Protein AF-A0A6L6PK43-F1 (afdb_monomer_lite)

pLDDT: mean 83.34, std 13.82, range [38.72, 98.38]

Structure (mmCIF, N/CA/C/O backbone):
data_AF-A0A6L6PK43-F1
#
_entry.id   AF-A0A6L6PK43-F1
#
loop_
_atom_site.group_PDB
_atom_site.id
_atom_site.type_symbol
_atom_site.label_atom_id
_atom_site.label_alt_id
_atom_site.label_comp_id
_atom_site.label_asym_id
_atom_site.label_entity_id
_atom_site.label_seq_id
_atom_site.pdbx_PDB_ins_code
_atom_site.Cartn_x
_atom_site.Cartn_y
_atom_site.Cartn_z
_atom_site.occupancy
_atom_site.B_iso_or_equiv
_atom_site.auth_seq_id
_atom_site.auth_comp_id
_atom_site.auth_asym_id
_atom_site.auth_atom_id
_atom_site.pdbx_PDB_model_num
ATOM 1 N N . MET A 1 1 ? -16.903 -8.778 16.723 1.00 70.69 1 MET A N 1
ATOM 2 C CA . MET A 1 1 ? -15.639 -8.933 17.488 1.00 70.69 1 MET A CA 1
ATOM 3 C C . MET A 1 1 ? -15.013 -10.319 17.384 1.00 70.69 1 MET A C 1
ATOM 5 O O . MET A 1 1 ? -13.804 -10.381 17.198 1.00 70.69 1 MET A O 1
ATOM 9 N N . LYS A 1 2 ? -15.789 -11.414 17.442 1.00 70.00 2 LYS A N 1
ATOM 10 C CA . LYS A 1 2 ? -15.270 -12.797 17.351 1.00 70.00 2 LYS A CA 1
ATOM 11 C C . LYS A 1 2 ? -14.324 -13.046 16.162 1.00 70.00 2 LYS A C 1
ATOM 13 O O . LYS A 1 2 ? -13.345 -13.761 16.326 1.00 70.00 2 LYS A O 1
ATOM 18 N N . GLU A 1 3 ? -14.567 -12.396 15.018 1.00 67.19 3 GLU A N 1
ATOM 19 C CA . GLU A 1 3 ? -13.713 -12.469 13.816 1.00 67.19 3 GLU A CA 1
ATOM 20 C C . GLU A 1 3 ? -12.239 -12.103 14.078 1.00 67.19 3 GLU A C 1
ATOM 22 O O . GLU A 1 3 ? -11.350 -12.804 13.610 1.00 67.19 3 GLU A O 1
ATOM 27 N N . LEU A 1 4 ? -11.961 -11.037 14.841 1.00 64.25 4 LEU A N 1
ATOM 28 C CA . LEU A 1 4 ? -10.584 -10.613 15.148 1.00 64.25 4 LEU A CA 1
ATOM 29 C C . LEU A 1 4 ? -10.052 -11.178 16.470 1.00 64.25 4 LEU A C 1
ATOM 31 O O . LEU A 1 4 ? -8.849 -11.104 16.734 1.00 64.25 4 LEU A O 1
ATOM 35 N N . ARG A 1 5 ? -10.935 -11.686 17.336 1.00 74.75 5 ARG A N 1
ATOM 36 C CA . ARG A 1 5 ? -10.610 -12.108 18.707 1.00 74.75 5 ARG A CA 1
ATOM 37 C C . ARG A 1 5 ? -11.219 -13.486 19.001 1.00 74.75 5 ARG A C 1
ATOM 39 O O . ARG A 1 5 ? -12.125 -13.590 19.827 1.00 74.75 5 ARG A O 1
ATOM 46 N N . PRO A 1 6 ? -10.725 -14.560 18.357 1.00 73.00 6 PRO A N 1
ATOM 47 C CA . PRO A 1 6 ? -11.291 -15.906 18.499 1.00 73.00 6 PRO A CA 1
ATOM 48 C C . PRO A 1 6 ? -11.136 -16.499 19.912 1.00 73.00 6 PRO A C 1
ATOM 50 O O . PRO A 1 6 ? -11.820 -17.458 20.256 1.00 73.00 6 PRO A O 1
ATOM 53 N N . HIS A 1 7 ? -10.260 -15.924 20.743 1.00 77.38 7 HIS A N 1
ATOM 54 C CA . HIS A 1 7 ? -10.079 -16.301 22.148 1.00 77.38 7 HIS A CA 1
ATOM 55 C C . HIS A 1 7 ? -11.214 -15.809 23.066 1.00 77.38 7 HIS A C 1
ATOM 57 O O . HIS A 1 7 ? -11.344 -16.303 24.182 1.00 77.38 7 HIS A O 1
ATOM 63 N N . LEU A 1 8 ? -12.054 -14.869 22.615 1.00 83.25 8 LEU A N 1
ATOM 64 C CA . LEU A 1 8 ? -13.250 -14.437 23.346 1.00 83.25 8 LEU A CA 1
ATOM 65 C C . LEU A 1 8 ? -14.392 -15.405 23.025 1.00 83.25 8 LEU A C 1
ATOM 67 O O . LEU A 1 8 ? -15.146 -15.213 22.070 1.00 83.25 8 LEU A O 1
ATOM 71 N N . GLN A 1 9 ? -14.443 -16.505 23.779 1.00 80.56 9 GLN A N 1
ATOM 72 C CA . GLN A 1 9 ? -15.261 -17.671 23.431 1.00 80.56 9 GLN A CA 1
ATOM 73 C C . GLN A 1 9 ? -16.726 -17.593 23.884 1.00 80.56 9 GLN A C 1
ATOM 75 O O . GLN A 1 9 ? -17.545 -18.332 23.339 1.00 80.56 9 GLN A O 1
ATOM 80 N N . SER A 1 10 ? -17.077 -16.689 24.808 1.00 88.81 10 SER A N 1
ATOM 81 C CA . SER A 1 10 ? -18.461 -16.459 25.248 1.00 88.81 10 SER A CA 1
ATOM 82 C C . SER A 1 10 ? -18.819 -14.974 25.298 1.00 88.81 10 SER A C 1
ATOM 84 O O . SER A 1 10 ? -17.943 -14.101 25.328 1.00 88.81 10 SER A O 1
ATOM 86 N N . GLU A 1 11 ? -20.121 -14.694 25.307 1.00 87.81 11 GLU A N 1
ATOM 87 C CA . GLU A 1 11 ? -20.648 -13.343 25.483 1.00 87.81 11 GLU A CA 1
ATOM 88 C C . GLU A 1 11 ? -20.286 -12.780 26.862 1.00 87.81 11 GLU A C 1
ATOM 90 O O . GLU A 1 11 ? -19.828 -11.641 26.937 1.00 87.81 11 GLU A O 1
ATOM 95 N N . GLU A 1 12 ? -20.369 -13.577 27.937 1.00 91.75 12 GLU A N 1
ATOM 96 C CA . GLU A 1 12 ? -19.994 -13.090 29.271 1.00 91.75 12 GLU A CA 1
ATOM 97 C C . GLU A 1 12 ? -18.511 -12.720 29.339 1.00 91.75 12 GLU A C 1
ATOM 99 O O . GLU A 1 12 ? -18.156 -11.683 29.900 1.00 91.75 12 GLU A O 1
ATOM 104 N N . ALA A 1 13 ? -17.634 -13.529 28.732 1.00 88.38 13 ALA A N 1
ATOM 105 C CA . ALA A 1 13 ? -16.203 -13.246 28.682 1.00 88.38 13 ALA A CA 1
ATOM 106 C C . ALA A 1 13 ? -15.908 -11.955 27.902 1.00 88.38 13 ALA A C 1
ATOM 108 O O . ALA A 1 13 ? -15.077 -11.147 28.328 1.00 88.38 13 ALA A O 1
ATOM 109 N N . PHE A 1 14 ? -16.616 -11.744 26.787 1.00 89.69 14 PHE A N 1
ATOM 110 C CA . PHE A 1 14 ? -16.531 -10.515 26.005 1.00 89.69 14 PHE A CA 1
ATOM 111 C C . PHE A 1 14 ? -16.976 -9.304 26.832 1.00 89.69 14 PHE A C 1
ATOM 113 O O . PHE A 1 14 ? -16.195 -8.368 26.998 1.00 89.69 14 PHE A O 1
ATOM 120 N N . VAL A 1 15 ? -18.182 -9.341 27.405 1.00 91.44 15 VAL A N 1
ATOM 121 C CA . VAL A 1 15 ? -18.732 -8.240 28.210 1.00 91.44 15 VAL A CA 1
ATOM 122 C C . VAL A 1 15 ? -17.817 -7.927 29.391 1.00 91.44 15 VAL A C 1
ATOM 124 O O . VAL A 1 15 ? -17.446 -6.772 29.583 1.00 91.44 15 VAL A O 1
ATOM 127 N N . ALA A 1 16 ? -17.367 -8.940 30.135 1.00 92.56 16 ALA A N 1
ATOM 128 C CA . ALA A 1 16 ? -16.475 -8.745 31.274 1.00 92.56 16 ALA A CA 1
ATOM 129 C C . ALA A 1 16 ? -15.163 -8.052 30.873 1.00 92.56 16 ALA A C 1
ATOM 131 O O . ALA A 1 16 ? -14.659 -7.200 31.607 1.00 92.56 16 ALA A O 1
ATOM 132 N N . GLN A 1 17 ? -14.597 -8.399 29.714 1.00 92.75 17 GLN A N 1
ATOM 133 C CA . GLN A 1 17 ? -13.398 -7.740 29.208 1.00 92.75 17 GLN A CA 1
ATOM 134 C C . GLN A 1 17 ? -13.665 -6.304 28.756 1.00 92.75 17 GLN A C 1
ATOM 136 O O . GLN A 1 17 ? -12.905 -5.416 29.145 1.00 92.75 17 GLN A O 1
ATOM 141 N N . ILE A 1 18 ? -14.739 -6.060 27.999 1.00 91.56 18 ILE A N 1
ATOM 142 C CA . ILE A 1 18 ? -15.106 -4.708 27.560 1.00 91.56 18 ILE A CA 1
ATOM 143 C C . ILE A 1 18 ? -15.335 -3.789 28.760 1.00 91.56 18 ILE A C 1
ATOM 145 O O . ILE A 1 18 ? -14.866 -2.656 28.743 1.00 91.56 18 ILE A O 1
ATOM 149 N N . MET A 1 19 ? -15.976 -4.274 29.826 1.00 92.88 19 MET A N 1
ATOM 150 C CA . MET A 1 19 ? -16.198 -3.484 31.040 1.00 92.88 19 MET A CA 1
ATOM 151 C C . MET A 1 19 ? -14.881 -3.081 31.716 1.00 92.88 19 MET A C 1
ATOM 153 O O . MET A 1 19 ? -14.704 -1.911 32.041 1.00 92.88 19 MET A O 1
ATOM 157 N N . ARG A 1 20 ? -13.905 -3.995 31.836 1.00 94.38 20 ARG A N 1
ATOM 158 C CA . ARG A 1 20 ? -12.562 -3.645 32.344 1.00 94.38 20 ARG A CA 1
ATOM 159 C C . ARG A 1 20 ? -11.846 -2.639 31.444 1.00 94.38 20 ARG A C 1
ATOM 161 O O . ARG A 1 20 ? -11.168 -1.738 31.921 1.00 94.38 20 ARG A O 1
ATOM 168 N N . GLN A 1 21 ? -11.978 -2.787 30.129 1.00 92.44 21 GLN A N 1
ATOM 169 C CA . GLN A 1 21 ? -11.367 -1.860 29.177 1.00 92.44 21 GLN A CA 1
ATOM 170 C C . GLN A 1 21 ? -12.056 -0.490 29.197 1.00 92.44 21 GLN A C 1
ATOM 172 O O . GLN A 1 21 ? -11.400 0.528 28.983 1.00 92.44 21 GLN A O 1
ATOM 177 N N . TYR A 1 22 ? -13.359 -0.434 29.477 1.00 93.06 22 TYR A N 1
ATOM 178 C CA . TYR A 1 22 ? -14.119 0.810 29.566 1.00 93.06 22 TYR A CA 1
ATOM 179 C C . TYR A 1 22 ? -13.567 1.745 30.652 1.00 93.06 22 TYR A C 1
ATOM 181 O O . TYR A 1 22 ? -13.462 2.955 30.420 1.00 93.06 22 TYR A O 1
ATOM 189 N N . GLU A 1 23 ? -13.132 1.178 31.784 1.00 93.31 23 GLU A N 1
ATOM 190 C CA . GLU A 1 23 ? -12.409 1.885 32.855 1.00 93.31 23 GLU A CA 1
ATOM 191 C C . GLU A 1 23 ? -11.062 2.454 32.376 1.00 93.31 23 GLU A C 1
ATOM 193 O O . GLU A 1 23 ? -10.579 3.457 32.892 1.00 93.31 23 GLU A O 1
ATOM 198 N N . GLN A 1 24 ? -10.484 1.868 31.327 1.00 90.88 24 GLN A N 1
ATOM 199 C CA . GLN A 1 24 ? -9.242 2.291 30.675 1.00 90.88 24 GLN A CA 1
ATOM 200 C C . GLN A 1 24 ? -9.501 3.179 29.444 1.00 90.88 24 GLN A C 1
ATOM 202 O O . GLN A 1 24 ? -8.728 3.168 28.483 1.00 90.88 24 GLN A O 1
ATOM 207 N N . ASN A 1 25 ? -10.606 3.933 29.450 1.00 92.19 25 ASN A N 1
ATOM 208 C CA . ASN A 1 25 ? -11.045 4.822 28.366 1.00 92.19 25 ASN A CA 1
ATOM 209 C C . ASN A 1 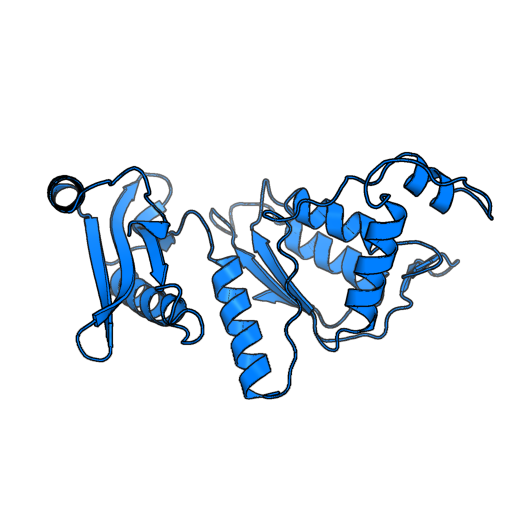25 ? -11.352 4.137 27.025 1.00 92.19 25 ASN A C 1
ATOM 211 O O . ASN A 1 25 ? -11.460 4.823 26.007 1.00 92.19 25 ASN A O 1
ATOM 215 N N . TYR A 1 26 ? -11.544 2.816 27.007 1.00 93.50 26 TYR A N 1
ATOM 216 C CA . TYR A 1 26 ? -12.026 2.121 25.818 1.00 93.50 26 TYR A CA 1
ATOM 217 C C . TYR A 1 26 ? -13.500 2.421 25.557 1.00 93.50 26 TYR A C 1
ATOM 219 O O . TYR A 1 26 ? -14.329 2.480 26.468 1.00 93.50 26 TYR A O 1
ATOM 227 N N . ARG A 1 27 ? -13.835 2.615 24.290 1.00 95.38 27 ARG A N 1
ATOM 228 C CA . ARG A 1 27 ? -15.164 2.917 23.779 1.00 95.38 27 ARG A CA 1
ATOM 229 C C . ARG A 1 27 ? -15.392 2.101 22.512 1.00 95.38 27 ARG A C 1
ATOM 231 O O . ARG A 1 27 ? -14.454 1.741 21.806 1.00 95.38 27 ARG A O 1
ATOM 238 N N . ILE A 1 28 ? -16.658 1.822 22.226 1.00 93.94 28 ILE A N 1
ATOM 239 C CA . ILE A 1 28 ? -17.075 1.129 21.008 1.00 93.94 28 ILE A CA 1
ATOM 240 C C . ILE A 1 28 ? -17.973 2.074 20.220 1.00 93.94 28 ILE A C 1
ATOM 242 O O . ILE A 1 28 ? -18.956 2.590 20.748 1.00 93.94 28 ILE A O 1
ATOM 246 N N . LEU A 1 29 ? -17.643 2.278 18.950 1.00 95.06 29 LEU A N 1
ATOM 247 C CA . LEU A 1 29 ? -18.503 2.915 17.962 1.00 95.06 29 LEU A CA 1
ATOM 248 C C . LEU A 1 29 ? -19.076 1.826 17.054 1.00 95.06 29 LEU A C 1
ATOM 250 O O . LEU A 1 29 ? -18.322 1.003 16.546 1.00 95.06 29 LEU A O 1
ATOM 254 N N . ALA A 1 30 ? -20.388 1.812 16.832 1.00 93.44 30 ALA A N 1
ATOM 255 C CA . ALA A 1 30 ? -21.052 0.796 16.017 1.00 93.44 30 ALA A CA 1
ATOM 256 C C . ALA A 1 30 ? -21.886 1.430 14.898 1.00 93.44 30 ALA A C 1
ATOM 258 O O . ALA A 1 30 ? -22.508 2.474 15.093 1.00 93.44 30 ALA A O 1
ATOM 259 N N . VAL A 1 31 ? -21.915 0.771 13.740 1.00 91.88 31 VAL A N 1
ATOM 260 C CA . VAL A 1 31 ? -22.855 1.057 12.651 1.00 91.88 31 VAL A CA 1
ATOM 261 C C . VAL A 1 31 ? -24.003 0.065 12.743 1.00 91.88 31 VAL A C 1
ATOM 263 O O . VAL A 1 31 ? -23.773 -1.146 12.778 1.00 91.88 31 VAL A O 1
ATOM 266 N N . TRP A 1 32 ? -25.222 0.595 12.745 1.00 90.88 32 TRP A N 1
ATOM 267 C CA . TRP A 1 32 ? -26.456 -0.178 12.783 1.00 90.88 32 TRP A CA 1
ATOM 268 C C . TRP A 1 32 ? -27.163 -0.105 11.430 1.00 90.88 32 TRP A C 1
ATOM 270 O O . TRP A 1 32 ? -27.330 0.981 10.878 1.00 90.88 32 TRP A O 1
ATOM 280 N N . GLU A 1 33 ? -27.603 -1.248 10.912 1.00 86.38 33 GLU A N 1
ATOM 281 C CA . GLU A 1 33 ? -28.429 -1.350 9.707 1.00 86.38 33 GLU A CA 1
ATOM 282 C C . GLU A 1 33 ? -29.545 -2.362 9.978 1.00 86.38 33 GLU A C 1
ATOM 284 O O . GLU A 1 33 ? -29.280 -3.467 10.438 1.00 86.38 33 GLU A O 1
ATOM 289 N N . ALA A 1 34 ? -30.803 -1.969 9.752 1.00 86.88 34 ALA A N 1
ATOM 290 C CA . ALA A 1 34 ? -31.982 -2.819 9.974 1.00 86.88 34 ALA A CA 1
ATOM 291 C C . ALA A 1 34 ? -32.053 -3.501 11.365 1.00 86.88 34 ALA A C 1
ATOM 293 O O . ALA A 1 34 ? -32.597 -4.591 11.499 1.00 86.88 34 ALA A O 1
ATOM 294 N N . GLY A 1 35 ? -31.525 -2.847 12.407 1.00 87.50 35 GLY A N 1
ATOM 295 C CA . GLY A 1 35 ? -31.521 -3.371 13.779 1.00 87.50 35 GLY A CA 1
ATOM 296 C C . GLY A 1 35 ? -30.334 -4.276 14.121 1.00 87.50 35 GLY A C 1
ATOM 297 O O . GLY A 1 35 ? -30.215 -4.691 15.270 1.00 87.50 35 GLY A O 1
ATOM 298 N N . GLU A 1 36 ? -29.423 -4.528 13.180 1.00 87.38 36 GLU A N 1
ATOM 299 C CA . GLU A 1 36 ? -28.215 -5.322 13.404 1.00 87.38 36 GLU A CA 1
ATOM 300 C C . GLU A 1 36 ? -26.949 -4.457 13.386 1.00 87.38 36 GLU A C 1
ATOM 302 O O . GLU A 1 36 ? -26.844 -3.471 12.650 1.00 87.38 36 GLU A O 1
ATOM 307 N N . VAL A 1 37 ? -25.948 -4.846 14.183 1.00 88.12 37 VAL A N 1
ATOM 308 C CA . VAL A 1 37 ? -24.615 -4.230 14.144 1.00 88.12 37 VAL A CA 1
ATOM 309 C C . VAL A 1 37 ? -23.846 -4.783 12.946 1.00 88.12 37 VAL A C 1
ATOM 311 O O . VAL A 1 37 ? -23.380 -5.922 12.965 1.00 88.12 37 VAL A O 1
ATOM 314 N N . VAL A 1 38 ? -23.667 -3.958 11.914 1.00 89.06 38 VAL A N 1
ATOM 315 C CA . VAL A 1 38 ? -22.989 -4.351 10.664 1.00 89.06 38 VAL A CA 1
ATOM 316 C C . VAL A 1 38 ? -21.499 -4.012 10.645 1.00 89.06 38 VAL A C 1
ATOM 318 O O . VAL A 1 38 ? -20.730 -4.615 9.892 1.00 89.06 38 VAL A O 1
ATOM 321 N N . ALA A 1 39 ? -21.061 -3.073 11.484 1.00 88.50 39 ALA A N 1
ATOM 322 C CA . ALA A 1 39 ? -19.651 -2.756 11.678 1.00 88.50 39 ALA A CA 1
ATOM 323 C C . ALA A 1 39 ? -19.403 -2.153 13.062 1.00 88.50 39 ALA A C 1
ATOM 325 O O . ALA A 1 39 ? -20.300 -1.553 13.654 1.00 88.50 39 ALA A O 1
ATOM 326 N N . LEU A 1 40 ? -18.178 -2.282 13.566 1.00 91.44 40 LEU A N 1
ATOM 327 C CA . LEU A 1 40 ? -17.766 -1.695 14.834 1.00 91.44 40 LEU A CA 1
ATOM 328 C C . LEU A 1 40 ? -16.318 -1.193 14.787 1.00 91.44 40 LEU A C 1
ATOM 330 O O . LEU A 1 40 ? -15.481 -1.733 14.059 1.00 91.44 40 LEU A O 1
ATOM 334 N N . ALA A 1 41 ? -16.024 -0.196 15.611 1.00 91.25 41 ALA A N 1
ATOM 335 C CA . ALA A 1 41 ? -14.677 0.223 15.932 1.00 91.25 41 ALA A CA 1
ATOM 336 C C . ALA A 1 41 ? -14.492 0.304 17.451 1.00 91.25 41 ALA A C 1
ATOM 338 O O . ALA A 1 41 ? -15.231 1.013 18.134 1.00 91.25 41 ALA A O 1
ATOM 339 N N . GLY A 1 42 ? -13.512 -0.431 17.965 1.00 92.25 42 GLY A N 1
ATOM 340 C CA . GLY A 1 42 ? -13.022 -0.308 19.331 1.00 92.25 42 GLY A CA 1
ATOM 341 C C . GLY A 1 42 ? -11.918 0.735 19.376 1.00 92.25 42 GLY A C 1
ATOM 342 O O . GLY A 1 42 ? -10.978 0.655 18.587 1.00 92.25 42 GLY A O 1
ATOM 343 N N . TYR A 1 43 ? -12.028 1.723 20.255 1.00 93.75 43 TYR A N 1
ATOM 344 C CA . TYR A 1 43 ? -11.063 2.812 20.331 1.00 93.75 43 TYR A CA 1
ATOM 345 C C . TYR A 1 43 ? -10.887 3.338 21.750 1.00 93.75 43 TYR A C 1
ATOM 347 O O . TYR A 1 43 ? -11.749 3.148 22.602 1.00 93.75 43 TYR A O 1
ATOM 355 N N . ARG A 1 44 ? -9.791 4.049 22.009 1.00 94.62 44 ARG A N 1
ATOM 356 C CA . ARG A 1 44 ? -9.529 4.685 23.301 1.00 94.62 44 ARG A CA 1
ATOM 357 C C . ARG A 1 44 ? -8.716 5.961 23.172 1.00 94.62 44 ARG A C 1
ATOM 359 O O . ARG A 1 44 ? -7.883 6.094 22.280 1.00 94.62 44 ARG A O 1
ATOM 366 N N . TYR A 1 45 ? -8.932 6.884 24.098 1.00 92.88 45 TYR A N 1
ATOM 367 C CA . TYR A 1 45 ? -8.083 8.064 24.239 1.00 92.88 45 TYR A CA 1
ATOM 368 C C . TYR A 1 45 ? -6.863 7.718 25.083 1.00 92.88 45 TYR A C 1
ATOM 370 O O . TYR A 1 45 ? -6.995 7.130 26.156 1.00 92.88 45 TYR A O 1
ATOM 378 N N . GLN A 1 46 ? -5.685 8.090 24.601 1.00 89.88 46 GLN A N 1
ATOM 379 C CA . GLN A 1 46 ? -4.421 7.871 25.289 1.00 89.88 46 GLN A CA 1
ATOM 380 C C . GLN A 1 46 ? -3.570 9.131 25.255 1.00 89.88 46 GLN A C 1
ATOM 382 O O . GLN A 1 46 ? -3.770 10.021 24.428 1.00 89.88 46 GLN A O 1
ATOM 387 N N . GLU A 1 47 ? -2.592 9.179 26.148 1.00 90.25 47 GLU A N 1
ATOM 388 C CA . GLU A 1 47 ? -1.549 10.186 26.139 1.00 90.25 47 GLU A CA 1
ATOM 389 C C . GLU A 1 47 ? -0.212 9.526 26.454 1.00 90.25 47 GLU A C 1
ATOM 391 O O . GLU A 1 47 ? -0.109 8.702 27.363 1.00 90.25 47 GLU A O 1
ATOM 396 N N . ASN A 1 48 ? 0.811 9.849 25.670 1.00 79.88 48 ASN A N 1
ATOM 397 C CA . ASN A 1 48 ? 2.175 9.422 25.947 1.00 79.88 48 ASN A CA 1
ATOM 398 C C . ASN A 1 48 ? 3.178 10.476 25.464 1.00 79.88 48 ASN A C 1
ATOM 400 O O . ASN A 1 48 ? 2.836 11.420 24.752 1.00 79.88 48 ASN A O 1
ATOM 404 N N . THR A 1 49 ? 4.445 10.299 25.828 1.00 72.38 49 THR A N 1
ATOM 405 C CA . THR A 1 49 ? 5.527 11.234 25.487 1.00 72.38 49 THR A CA 1
ATOM 406 C C . THR A 1 49 ? 5.870 11.271 23.994 1.00 72.38 49 THR A C 1
ATOM 408 O O . THR A 1 49 ? 6.556 12.190 23.555 1.00 72.38 49 THR A O 1
ATOM 411 N N . VAL A 1 50 ? 5.397 10.302 23.201 1.00 62.75 50 VAL A N 1
ATOM 412 C CA . VAL A 1 50 ? 5.686 10.194 21.761 1.00 62.75 50 VAL A CA 1
ATOM 413 C C . VAL A 1 50 ? 4.663 10.964 20.923 1.00 62.75 50 VAL A C 1
ATOM 415 O O . VAL A 1 50 ? 5.024 11.669 19.980 1.00 62.75 50 VAL A O 1
ATOM 418 N N . TYR A 1 51 ? 3.378 10.822 21.245 1.00 67.56 51 TYR A N 1
ATOM 419 C CA . TYR A 1 51 ? 2.268 11.344 20.448 1.00 67.56 51 TYR A CA 1
ATOM 420 C C . TYR A 1 51 ? 1.526 12.508 21.110 1.00 67.56 51 TYR A C 1
ATOM 422 O O . TYR A 1 51 ? 0.701 13.135 20.445 1.00 67.56 51 TYR A O 1
ATOM 430 N N . GLY A 1 52 ? 1.811 12.820 22.378 1.00 82.25 52 GLY A N 1
ATOM 431 C CA . GLY A 1 52 ? 0.917 13.653 23.180 1.00 82.25 52 GLY A CA 1
ATOM 432 C C . GLY A 1 52 ? -0.419 12.935 23.346 1.00 82.25 52 GLY A C 1
ATOM 433 O O . GLY A 1 52 ? -0.443 11.709 23.428 1.00 82.25 52 GLY A O 1
ATOM 434 N N . ARG A 1 53 ? -1.531 13.671 23.356 1.00 89.75 53 ARG A N 1
ATOM 435 C CA . ARG A 1 53 ? -2.882 13.096 23.389 1.00 89.75 53 ARG A CA 1
ATOM 436 C C . ARG A 1 53 ? -3.292 12.563 22.009 1.00 89.75 53 ARG A C 1
ATOM 438 O O . ARG A 1 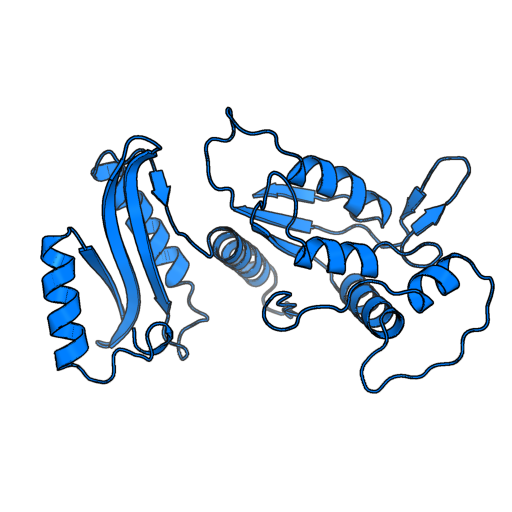53 ? -3.204 13.286 21.017 1.00 89.75 53 ARG A O 1
ATOM 445 N N . PHE A 1 54 ? -3.764 11.323 21.924 1.00 87.75 54 PHE A N 1
ATOM 446 C CA . PHE A 1 54 ? -4.184 10.676 20.675 1.00 87.75 54 PHE A CA 1
ATOM 447 C C . PHE A 1 54 ? -5.394 9.754 20.868 1.00 87.75 54 PHE A C 1
ATOM 449 O O . PHE A 1 54 ? -5.649 9.251 21.964 1.00 87.75 54 PHE A O 1
ATOM 456 N N . LEU A 1 55 ? -6.136 9.519 19.784 1.00 92.69 55 LEU A N 1
ATOM 457 C CA . LEU A 1 55 ? -7.194 8.513 19.716 1.00 92.69 55 LEU A CA 1
ATOM 458 C C . LEU A 1 55 ? -6.608 7.260 19.071 1.00 92.69 55 LEU A C 1
ATOM 460 O O . LEU A 1 55 ? -6.184 7.289 17.919 1.00 92.69 55 LEU A O 1
ATOM 464 N N . TYR A 1 56 ? -6.558 6.171 19.821 1.00 88.69 56 TYR A N 1
ATOM 465 C CA . TYR A 1 56 ? -6.052 4.885 19.371 1.00 88.69 56 TYR A CA 1
ATOM 466 C C . TYR A 1 56 ? -7.210 3.968 18.982 1.00 88.69 56 TYR A C 1
ATOM 468 O O . TYR A 1 56 ? -8.173 3.856 19.736 1.00 88.69 56 TYR A O 1
ATOM 476 N N . VAL A 1 57 ? -7.130 3.316 17.828 1.00 90.00 57 VAL A N 1
ATOM 477 C CA . VAL A 1 57 ? -8.136 2.375 17.332 1.00 90.00 57 VAL A CA 1
ATOM 478 C C . VAL A 1 57 ? -7.599 0.957 17.509 1.00 90.00 57 VAL A C 1
ATOM 480 O O . VAL A 1 57 ? -6.660 0.547 16.831 1.00 90.00 57 VAL A O 1
ATOM 483 N N . ASP A 1 58 ? -8.192 0.221 18.444 1.00 84.94 58 ASP A N 1
ATOM 484 C CA . ASP A 1 58 ? -7.825 -1.151 18.802 1.00 84.94 58 ASP A CA 1
ATOM 485 C C . ASP A 1 58 ? -8.393 -2.184 17.820 1.00 84.94 58 ASP A C 1
ATOM 487 O O . ASP A 1 58 ? -7.749 -3.184 17.498 1.00 84.94 58 ASP A O 1
ATOM 491 N N . ASP A 1 59 ? -9.624 -1.953 17.363 1.00 84.44 59 ASP A N 1
ATOM 492 C CA . ASP A 1 59 ? -10.379 -2.886 16.536 1.00 84.44 59 ASP A CA 1
ATOM 493 C C . ASP A 1 59 ? -11.160 -2.106 15.478 1.00 84.44 59 ASP A C 1
ATOM 495 O O . ASP A 1 59 ? -11.816 -1.119 15.797 1.00 84.44 59 ASP A O 1
ATOM 499 N N . LEU A 1 60 ? -11.147 -2.567 14.227 1.00 84.88 60 LEU A N 1
ATOM 500 C CA . LEU A 1 60 ? -12.011 -2.051 13.165 1.00 84.88 60 LEU A CA 1
ATOM 501 C C . LEU A 1 60 ? -12.545 -3.228 12.353 1.00 84.88 60 LEU A C 1
ATOM 503 O O . LEU A 1 60 ? -11.793 -3.900 11.649 1.00 84.88 60 LEU A O 1
ATOM 507 N N . ILE A 1 61 ? -13.842 -3.505 12.481 1.00 83.44 61 ILE A N 1
ATOM 508 C CA . ILE A 1 61 ? -14.462 -4.730 11.965 1.00 83.44 61 ILE A CA 1
ATOM 509 C C . ILE A 1 61 ? -15.725 -4.375 11.194 1.00 83.44 61 ILE A C 1
ATOM 511 O O . ILE A 1 61 ? -16.573 -3.640 11.690 1.00 83.44 61 ILE A O 1
ATOM 515 N N . ALA A 1 62 ? -15.881 -4.952 10.007 1.00 82.00 62 ALA A N 1
ATOM 516 C CA . ALA A 1 62 ? -17.142 -4.981 9.278 1.00 82.00 62 ALA A CA 1
ATOM 517 C C . ALA A 1 62 ? -17.555 -6.441 9.082 1.00 82.00 62 ALA A C 1
ATOM 519 O O . ALA A 1 62 ? -16.727 -7.252 8.650 1.00 82.00 62 ALA A O 1
ATOM 520 N N . ALA A 1 63 ? -18.816 -6.750 9.396 1.00 75.00 63 ALA A N 1
ATOM 521 C CA . ALA A 1 63 ? -19.362 -8.096 9.291 1.00 75.00 63 ALA A CA 1
ATOM 522 C C . ALA A 1 63 ? -19.170 -8.639 7.870 1.00 75.00 63 ALA A C 1
ATOM 524 O O . ALA A 1 63 ? -19.417 -7.936 6.885 1.00 75.00 63 ALA A O 1
ATOM 525 N N . GLU A 1 64 ? -18.737 -9.895 7.762 1.00 62.91 64 GLU A N 1
ATOM 526 C CA . GLU A 1 64 ? -18.352 -10.535 6.496 1.00 62.91 64 GLU A CA 1
ATOM 527 C C . GLU A 1 64 ? -19.432 -10.428 5.402 1.00 62.91 64 GLU A C 1
ATOM 529 O O . GLU A 1 64 ? -19.128 -10.148 4.242 1.00 62.91 64 GLU A O 1
ATOM 534 N N . LYS A 1 65 ? -20.706 -10.508 5.804 1.00 63.50 65 LYS A N 1
ATOM 535 C CA . LYS A 1 65 ? -21.892 -10.408 4.937 1.00 63.50 65 LYS A CA 1
ATOM 536 C C . LYS A 1 65 ? -22.128 -9.003 4.345 1.00 63.50 65 LYS A C 1
ATOM 538 O O . LYS A 1 65 ? -22.904 -8.866 3.406 1.00 63.50 65 LYS A O 1
ATOM 543 N N . HIS A 1 66 ? -21.449 -7.968 4.859 1.00 58.59 66 HIS A N 1
ATOM 544 C CA . HIS A 1 66 ? -21.655 -6.551 4.509 1.00 58.59 66 HIS A CA 1
ATOM 545 C C . HIS A 1 66 ? -20.357 -5.807 4.126 1.00 58.59 66 HIS A C 1
ATOM 547 O O . HIS A 1 66 ? -20.348 -4.575 4.039 1.00 58.59 66 HIS A O 1
ATOM 553 N N . ARG A 1 67 ? -19.246 -6.517 3.861 1.00 55.47 67 ARG A N 1
ATOM 554 C CA . ARG A 1 67 ? -17.925 -5.898 3.593 1.00 55.47 67 ARG A CA 1
ATOM 555 C C . ARG A 1 67 ? -17.860 -4.989 2.352 1.00 55.47 67 ARG A C 1
ATOM 557 O O . ARG A 1 67 ? -16.911 -4.222 2.228 1.00 55.47 67 ARG A O 1
ATOM 564 N N . SER A 1 68 ? -18.858 -5.000 1.466 1.00 55.59 68 SER A N 1
ATOM 565 C CA . SER A 1 68 ? -18.898 -4.169 0.249 1.00 55.59 68 SER A CA 1
ATOM 566 C C . SER A 1 68 ? -19.432 -2.736 0.442 1.00 55.59 68 SER A C 1
ATOM 568 O O . SER A 1 68 ? -19.399 -1.959 -0.510 1.00 55.59 68 SER A O 1
ATOM 570 N N . ARG A 1 69 ? -19.894 -2.345 1.643 1.00 63.06 69 ARG A N 1
ATOM 571 C CA . ARG A 1 69 ? -20.631 -1.078 1.880 1.00 63.06 69 ARG A CA 1
ATOM 572 C C . ARG A 1 69 ? -19.846 0.065 2.555 1.00 63.06 69 ARG A C 1
ATOM 574 O O . ARG A 1 69 ? -20.437 0.963 3.137 1.00 63.06 69 ARG A O 1
ATOM 581 N N . ARG A 1 70 ? -18.508 0.086 2.471 1.00 73.44 70 ARG A N 1
ATOM 582 C CA . ARG A 1 70 ? -17.636 1.174 3.001 1.00 73.44 70 ARG A CA 1
ATOM 583 C C . ARG A 1 70 ? -17.771 1.485 4.509 1.00 73.44 70 ARG A C 1
ATOM 585 O O . ARG A 1 70 ? -17.290 2.522 4.961 1.00 73.44 70 ARG A O 1
ATOM 592 N N . TRP A 1 71 ? -18.333 0.589 5.323 1.00 82.81 71 TRP A N 1
ATOM 593 C CA . TRP A 1 71 ? -18.566 0.846 6.753 1.00 82.81 71 TRP A CA 1
ATOM 594 C C . TRP A 1 71 ? -17.308 1.171 7.566 1.00 82.81 71 TRP A C 1
ATOM 596 O O . TRP A 1 71 ? -17.349 2.029 8.445 1.00 82.81 71 TRP A O 1
ATOM 606 N N . GLY A 1 72 ? -16.170 0.548 7.244 1.00 78.06 72 GLY A N 1
ATOM 607 C CA . GLY A 1 72 ? -14.894 0.871 7.889 1.00 78.06 72 GLY A CA 1
ATOM 608 C C . GLY A 1 72 ? -14.455 2.320 7.645 1.00 78.06 72 GLY A C 1
ATOM 609 O O . GLY A 1 72 ? -14.005 2.987 8.572 1.00 78.06 72 GLY A O 1
ATOM 610 N N . ALA A 1 73 ? -14.652 2.835 6.426 1.00 75.75 73 ALA A N 1
ATOM 611 C CA . ALA A 1 73 ? -14.346 4.226 6.099 1.00 75.75 73 ALA A CA 1
ATOM 612 C C . ALA A 1 73 ? -15.265 5.193 6.860 1.00 75.75 73 ALA A C 1
ATOM 614 O O . ALA A 1 73 ? -14.782 6.175 7.413 1.00 75.75 73 ALA A O 1
ATOM 615 N N . LEU A 1 74 ? -16.563 4.878 6.956 1.00 83.62 74 LEU A N 1
ATOM 616 C CA . LEU A 1 74 ? -17.522 5.674 7.728 1.00 83.62 74 LEU A CA 1
ATOM 617 C C . LEU A 1 74 ? -17.128 5.768 9.211 1.00 83.62 74 LEU A C 1
ATOM 619 O O . LEU A 1 74 ? -17.097 6.862 9.776 1.00 83.62 74 LEU A O 1
ATOM 623 N N . LEU A 1 75 ? -16.802 4.627 9.828 1.00 89.06 75 LEU A N 1
ATOM 624 C CA . LEU A 1 75 ? -16.361 4.565 11.222 1.00 89.06 75 LEU A CA 1
ATOM 625 C C . LEU A 1 75 ? -15.119 5.426 11.452 1.00 89.06 75 LEU A C 1
ATOM 627 O O . LEU A 1 75 ? -15.089 6.214 12.390 1.00 89.06 75 LEU A O 1
ATOM 631 N N . LEU A 1 76 ? -14.123 5.341 10.572 1.00 83.44 76 LEU A N 1
ATOM 632 C CA . LEU A 1 76 ? -12.904 6.139 10.693 1.00 83.44 76 LEU A CA 1
ATOM 633 C C . LEU A 1 76 ? -13.138 7.624 10.479 1.00 83.44 76 LEU A C 1
ATOM 635 O O . LEU A 1 76 ? -12.609 8.417 11.247 1.00 83.44 76 LEU A O 1
ATOM 639 N N . SER A 1 77 ? -13.945 8.017 9.490 1.00 83.00 77 SER A N 1
ATOM 640 C CA . SER A 1 77 ? -14.328 9.421 9.320 1.00 83.00 77 SER A CA 1
ATOM 641 C C . SER A 1 77 ? -14.947 9.966 10.604 1.00 83.00 77 SER A C 1
ATOM 643 O O . SER A 1 77 ? -14.616 11.073 11.024 1.00 83.00 77 SER A O 1
ATOM 645 N N . LYS A 1 78 ? -15.780 9.168 11.282 1.00 91.81 78 LYS A N 1
ATOM 646 C CA . LYS A 1 78 ? -16.363 9.559 12.565 1.00 91.81 78 LYS A CA 1
ATOM 647 C C . LYS A 1 78 ? -15.333 9.600 13.700 1.00 91.81 78 LYS A C 1
ATOM 649 O O . LYS A 1 78 ? -15.344 10.548 14.479 1.00 91.81 78 LYS A O 1
ATOM 654 N N . LEU A 1 79 ? -14.419 8.634 13.772 1.00 91.31 79 LEU A N 1
ATOM 655 C CA . LEU A 1 79 ? -13.332 8.626 14.759 1.00 91.31 79 LEU A CA 1
ATOM 656 C C . LEU A 1 79 ? -12.348 9.787 14.563 1.00 91.31 79 LEU A C 1
ATOM 658 O O . LEU A 1 79 ? -11.846 10.325 15.544 1.00 91.31 79 LEU A O 1
ATOM 662 N N . THR A 1 80 ? -12.110 10.226 13.326 1.00 84.88 80 THR A N 1
ATOM 663 C CA . THR A 1 80 ? -11.323 11.432 13.033 1.00 84.88 80 THR A CA 1
ATOM 664 C C . THR A 1 80 ? -11.983 12.672 13.629 1.00 84.88 80 THR A C 1
ATOM 666 O O . THR A 1 80 ? -11.300 13.474 14.261 1.00 84.88 80 THR A O 1
ATOM 669 N N . VAL A 1 81 ? -13.308 12.803 13.494 1.00 87.56 81 VAL A N 1
ATOM 670 C CA . VAL A 1 81 ? -14.065 13.892 14.134 1.00 87.56 81 VAL A CA 1
ATOM 671 C C . VAL A 1 81 ? -13.934 13.815 15.660 1.00 87.56 81 VAL A C 1
ATOM 673 O O . VAL A 1 81 ? -13.596 14.812 16.288 1.00 87.56 81 VAL A O 1
ATOM 676 N N . PHE A 1 82 ? -14.082 12.629 16.260 1.00 94.56 82 PHE A N 1
ATOM 677 C CA . PHE A 1 82 ? -13.908 12.453 17.710 1.00 94.56 82 PHE A CA 1
ATOM 678 C C . PHE A 1 82 ? -12.501 12.807 18.202 1.00 94.56 82 PHE A C 1
ATOM 680 O O . PHE A 1 82 ? -12.351 13.413 19.266 1.00 94.56 82 PHE A O 1
ATOM 687 N N . ALA A 1 83 ? -11.469 12.455 17.433 1.00 88.31 83 ALA A N 1
ATOM 688 C CA . ALA A 1 83 ? -10.096 12.827 17.739 1.00 88.31 83 ALA A CA 1
ATOM 689 C C . ALA A 1 83 ? -9.934 14.358 17.742 1.00 88.31 83 ALA A C 1
ATOM 691 O O . ALA A 1 83 ? -9.377 14.907 18.691 1.00 88.31 83 ALA A O 1
ATOM 692 N N . GLN A 1 84 ? -10.475 15.050 16.733 1.00 84.25 84 GLN A N 1
ATOM 693 C CA . GLN A 1 84 ? -10.427 16.513 16.630 1.00 84.25 84 GLN A CA 1
ATOM 694 C C . GLN A 1 84 ? -11.160 17.201 17.789 1.00 84.25 84 GLN A C 1
ATOM 696 O O . GLN A 1 84 ? -10.582 18.057 18.458 1.00 84.25 84 GLN A O 1
ATOM 701 N N . GLU A 1 85 ? -12.398 16.791 18.070 1.00 91.75 85 GLU A N 1
ATOM 702 C CA . GLU A 1 85 ? -13.216 17.338 19.164 1.00 91.75 85 GLU A CA 1
ATOM 703 C C . GLU A 1 85 ? -12.563 17.119 20.536 1.00 91.75 85 GLU A C 1
ATOM 705 O O . GLU A 1 85 ? -12.668 17.958 21.428 1.00 91.75 85 GLU A O 1
ATOM 710 N N . SER A 1 86 ? -11.827 16.018 20.693 1.00 90.31 86 SER A N 1
ATOM 711 C CA . SER A 1 86 ? -11.122 15.676 21.932 1.00 90.31 86 SER A CA 1
ATOM 712 C C . SER A 1 86 ? -9.693 16.218 21.997 1.00 90.31 86 SER A C 1
ATOM 714 O O . SER A 1 86 ? -8.918 15.762 22.840 1.00 90.31 86 SER A O 1
ATOM 716 N N . GLN A 1 87 ? -9.319 17.154 21.116 1.00 90.31 87 GLN A N 1
ATOM 717 C CA . GLN A 1 87 ? -7.982 17.764 21.061 1.00 90.31 87 GLN A CA 1
ATOM 718 C C . GLN A 1 87 ? -6.850 16.730 20.956 1.00 90.31 87 GLN A C 1
ATOM 720 O O . GLN A 1 87 ? -5.743 16.927 21.458 1.00 90.31 87 GLN A O 1
ATOM 725 N N . CYS A 1 88 ? -7.131 15.592 20.328 1.00 86.56 88 CYS A N 1
ATOM 726 C CA . CYS A 1 88 ? -6.111 14.609 20.026 1.00 86.56 88 CYS A CA 1
ATOM 727 C C . CYS A 1 88 ? -5.266 15.132 18.870 1.00 86.56 88 CYS A C 1
ATOM 729 O O . CYS A 1 88 ? -5.786 15.500 17.818 1.00 86.56 88 CYS A O 1
ATOM 731 N N . ALA A 1 89 ? -3.949 15.100 19.038 1.00 73.38 89 ALA A N 1
ATOM 732 C CA . ALA A 1 89 ? -3.022 15.451 17.977 1.00 73.38 89 ALA A CA 1
ATOM 733 C C . ALA A 1 89 ? -3.116 14.467 16.801 1.00 73.38 89 ALA A C 1
ATOM 735 O O . ALA A 1 89 ? -2.751 14.823 15.680 1.00 73.38 89 ALA A O 1
ATOM 736 N N . ARG A 1 90 ? -3.543 13.215 17.055 1.00 74.12 90 ARG A N 1
ATOM 737 C CA . ARG A 1 90 ? -3.575 12.127 16.064 1.00 74.12 90 ARG A CA 1
ATOM 738 C C . ARG A 1 90 ? -4.679 11.102 16.306 1.00 74.12 90 ARG A C 1
ATOM 740 O O . ARG A 1 90 ? -5.073 10.851 17.444 1.00 74.12 90 ARG A O 1
ATOM 747 N N . LEU A 1 91 ? -5.073 10.457 15.209 1.00 81.06 91 LEU A N 1
ATOM 748 C CA . LEU A 1 91 ? -5.744 9.161 15.165 1.00 81.06 91 LEU A CA 1
ATOM 749 C C . LEU A 1 91 ? -4.687 8.093 14.834 1.00 81.06 91 LEU A C 1
ATOM 751 O O . LEU A 1 91 ? -3.973 8.235 13.842 1.00 81.06 91 LEU A O 1
ATOM 755 N N . VAL A 1 92 ? -4.568 7.050 15.651 1.00 77.31 92 VAL A N 1
ATOM 756 C CA . VAL A 1 92 ? -3.570 5.982 15.499 1.00 77.31 92 VAL A CA 1
ATOM 757 C C . VAL A 1 92 ? -4.289 4.646 15.350 1.00 77.31 92 VAL A C 1
ATOM 759 O O . VAL A 1 92 ? -5.148 4.314 16.157 1.00 77.31 92 VAL A O 1
ATOM 762 N N . LEU A 1 93 ? -3.935 3.885 14.318 1.00 79.31 93 LEU A N 1
ATOM 763 C CA . LEU A 1 93 ? -4.426 2.532 14.057 1.00 79.31 93 LEU A CA 1
ATOM 764 C C . LEU A 1 93 ? -3.201 1.665 13.750 1.00 79.31 93 LEU A C 1
ATOM 766 O O . LEU A 1 93 ? -2.503 1.934 12.770 1.00 79.31 93 LEU A O 1
ATOM 770 N N . ASP A 1 94 ? -2.950 0.640 14.564 1.00 59.56 94 ASP A N 1
ATOM 771 C CA . ASP A 1 94 ? -1.725 -0.172 14.473 1.00 59.56 94 ASP A CA 1
ATOM 772 C C . ASP A 1 94 ? -1.625 -0.990 13.175 1.00 59.56 94 ASP A C 1
ATOM 774 O O . ASP A 1 94 ? -0.533 -1.357 12.750 1.00 59.56 94 ASP A O 1
ATOM 778 N N . THR A 1 95 ? -2.742 -1.239 12.485 1.00 54.09 95 THR A N 1
ATOM 779 C CA . THR A 1 95 ? -2.753 -1.922 11.184 1.00 54.09 95 THR A CA 1
ATOM 780 C C . THR A 1 95 ? -3.923 -1.458 10.314 1.00 54.09 95 THR A C 1
ATOM 782 O O . THR A 1 95 ? -5.075 -1.483 10.733 1.00 54.09 95 THR A O 1
ATOM 785 N N . GLY A 1 96 ? -3.641 -1.064 9.065 1.00 59.59 96 GLY A N 1
ATOM 786 C CA . GLY A 1 96 ? -4.664 -0.970 8.013 1.00 59.59 96 GLY A CA 1
ATOM 787 C C . GLY A 1 96 ? -4.936 0.407 7.406 1.00 59.59 96 GLY A C 1
ATOM 788 O O . GLY A 1 96 ? -5.712 0.469 6.460 1.00 59.59 96 GLY A O 1
ATOM 789 N N . ALA A 1 97 ? -4.307 1.501 7.852 1.00 65.38 97 ALA A N 1
ATOM 790 C CA . ALA A 1 97 ? -4.580 2.830 7.278 1.00 65.38 97 ALA A CA 1
ATOM 791 C C . ALA A 1 97 ? -4.333 2.892 5.751 1.00 65.38 97 ALA A C 1
ATOM 793 O O . ALA A 1 97 ? -5.171 3.401 5.011 1.00 65.38 97 ALA A O 1
ATOM 794 N N . SER A 1 98 ? -3.251 2.279 5.257 1.00 65.94 98 SER A N 1
ATOM 795 C CA . SER A 1 98 ? -2.970 2.160 3.814 1.00 65.94 98 SER A CA 1
ATOM 796 C C . SER A 1 98 ? -3.985 1.275 3.095 1.00 65.94 98 SER A C 1
ATOM 798 O O . SER A 1 98 ? -4.408 1.590 1.987 1.00 65.94 98 SER A O 1
ATOM 800 N N . TYR A 1 99 ? -4.419 0.187 3.734 1.00 68.31 99 TYR A N 1
ATOM 801 C CA . TYR A 1 99 ? -5.475 -0.678 3.212 1.00 68.31 99 TYR A CA 1
ATOM 802 C C . TYR A 1 99 ? -6.812 0.064 3.080 1.00 68.31 99 TYR A C 1
ATOM 804 O O . TYR A 1 99 ? -7.548 -0.136 2.125 1.00 68.31 99 TYR A O 1
ATOM 812 N N . LEU A 1 100 ? -7.135 0.956 4.010 1.00 66.94 100 LEU A N 1
ATOM 813 C CA . LEU A 1 100 ? -8.383 1.717 3.984 1.00 66.94 100 LEU A CA 1
ATOM 814 C C . LEU A 1 100 ? -8.370 2.788 2.895 1.00 66.94 100 LEU A C 1
ATOM 816 O O . LEU A 1 100 ? -9.331 2.892 2.133 1.00 66.94 100 LEU A O 1
ATOM 820 N N . LEU A 1 101 ? -7.262 3.521 2.779 1.00 69.62 101 LEU A N 1
ATOM 821 C CA . LEU A 1 101 ? -7.031 4.466 1.686 1.00 69.62 101 LEU A CA 1
ATOM 822 C C . LEU A 1 101 ? -7.099 3.763 0.321 1.00 69.62 101 LEU A C 1
ATOM 824 O O . LEU A 1 101 ? -7.711 4.280 -0.613 1.00 69.62 101 LEU A O 1
ATOM 828 N N . SER A 1 102 ? -6.565 2.543 0.206 1.00 70.44 102 SER A N 1
ATOM 829 C CA . SER A 1 102 ? -6.683 1.774 -1.035 1.00 70.44 102 SER A CA 1
ATOM 830 C C . SER A 1 102 ? -8.111 1.309 -1.313 1.00 70.44 102 SER A C 1
ATOM 832 O O . SER A 1 102 ? -8.550 1.390 -2.457 1.00 70.44 102 SER A O 1
ATOM 834 N N . GLN A 1 103 ? -8.881 0.902 -0.295 1.00 72.69 103 GLN A N 1
ATOM 835 C CA . GLN A 1 103 ? -10.308 0.608 -0.471 1.00 72.69 103 GLN A CA 1
ATOM 836 C C . GLN A 1 103 ? -11.091 1.842 -0.932 1.00 72.69 103 GLN A C 1
ATOM 838 O O . GLN A 1 103 ? -11.983 1.709 -1.766 1.00 72.69 103 GLN A O 1
ATOM 843 N N . GLN A 1 104 ? -10.760 3.038 -0.439 1.00 70.69 104 GLN A N 1
ATOM 844 C CA . GLN A 1 104 ? -11.372 4.282 -0.910 1.00 70.69 104 GLN A CA 1
ATOM 845 C C . GLN A 1 104 ? -11.032 4.555 -2.381 1.00 70.69 104 GLN A C 1
ATOM 847 O O . GLN A 1 104 ? -11.947 4.806 -3.164 1.00 70.69 104 GLN A O 1
ATOM 852 N N . ALA A 1 105 ? -9.761 4.422 -2.773 1.00 75.25 105 ALA A N 1
ATOM 853 C CA . ALA A 1 105 ? -9.334 4.585 -4.164 1.00 75.25 105 ALA A CA 1
ATOM 854 C C . ALA A 1 105 ? -10.021 3.574 -5.101 1.00 75.25 105 ALA A C 1
ATOM 856 O O . ALA A 1 105 ? -10.595 3.958 -6.118 1.00 75.25 105 ALA A O 1
ATOM 857 N N . ILE A 1 106 ? -10.047 2.289 -4.726 1.00 78.25 106 ILE A N 1
ATOM 858 C CA . ILE A 1 106 ? -10.745 1.234 -5.480 1.00 78.25 106 ILE A CA 1
ATOM 859 C C . ILE A 1 106 ? -12.233 1.559 -5.601 1.00 78.25 106 ILE A C 1
ATOM 861 O O . ILE A 1 106 ? -12.830 1.380 -6.661 1.00 78.25 106 ILE A O 1
ATOM 865 N N . ALA A 1 107 ? -12.858 2.027 -4.524 1.00 73.69 107 ALA A N 1
ATOM 866 C CA . ALA A 1 107 ? -14.284 2.283 -4.539 1.00 73.69 107 ALA A CA 1
ATOM 867 C C . ALA A 1 107 ? -14.650 3.513 -5.386 1.00 73.69 107 ALA A C 1
ATOM 869 O O . ALA A 1 107 ? -15.690 3.474 -6.036 1.00 73.69 107 ALA A O 1
ATOM 870 N N . GLN A 1 108 ? -13.811 4.552 -5.425 1.00 75.75 108 GLN A N 1
ATOM 871 C CA . GLN A 1 108 ? -13.971 5.684 -6.348 1.00 75.75 108 GLN A CA 1
ATOM 872 C C . GLN A 1 108 ? -13.792 5.250 -7.807 1.00 75.75 108 GLN A C 1
ATOM 874 O O . GLN A 1 108 ? -14.599 5.610 -8.661 1.00 75.75 108 GLN A O 1
ATOM 879 N N . LEU A 1 109 ? -12.792 4.409 -8.089 1.00 81.50 109 LEU A N 1
ATOM 880 C CA . LEU A 1 109 ? -12.598 3.840 -9.425 1.00 81.50 109 LEU A CA 1
ATOM 881 C C . LEU A 1 109 ? -13.818 3.032 -9.877 1.00 81.50 109 LEU A C 1
ATOM 883 O O . LEU A 1 109 ? -14.228 3.147 -11.023 1.00 81.50 109 LEU A O 1
ATOM 887 N N . ARG A 1 110 ? -14.444 2.263 -8.980 1.00 82.00 110 ARG A N 1
ATOM 888 C CA . ARG A 1 110 ? -15.660 1.494 -9.292 1.00 82.00 110 ARG A CA 1
ATOM 889 C C . ARG A 1 110 ? -16.919 2.344 -9.446 1.00 82.00 110 ARG A C 1
ATOM 891 O O . ARG A 1 110 ? -17.834 1.919 -10.136 1.00 82.00 110 ARG A O 1
ATOM 898 N N . GLU A 1 111 ? -16.992 3.517 -8.821 1.00 81.31 111 GLU A N 1
ATOM 899 C CA . GLU A 1 111 ? -18.075 4.473 -9.099 1.00 81.31 111 GLU A CA 1
ATOM 900 C C . GLU A 1 111 ? -17.963 5.028 -10.522 1.00 81.31 111 GLU A C 1
ATOM 902 O O . GLU A 1 111 ? -18.969 5.160 -11.212 1.00 81.31 111 GLU A O 1
ATOM 907 N N . GLN A 1 112 ? -16.738 5.316 -10.969 1.00 84.44 112 GLN A N 1
ATOM 908 C CA . GLN A 1 112 ? -16.464 5.812 -12.321 1.00 84.44 112 GLN A CA 1
ATOM 909 C C . GLN A 1 112 ? -16.507 4.698 -13.377 1.00 84.44 112 GLN A C 1
ATOM 911 O O . GLN A 1 112 ? -16.849 4.947 -14.531 1.00 84.44 112 GLN A O 1
ATOM 916 N N . HIS A 1 113 ? -16.200 3.465 -12.970 1.00 87.81 113 HIS A N 1
ATOM 917 C CA . HIS A 1 113 ? -16.152 2.277 -13.816 1.00 87.81 113 HIS A CA 1
ATOM 918 C C . HIS A 1 113 ? -16.904 1.111 -13.145 1.00 87.81 113 HIS A C 1
ATOM 920 O O . HIS A 1 113 ? -16.276 0.239 -12.537 1.00 87.81 113 HIS A O 1
ATOM 926 N N . PRO A 1 114 ? -18.248 1.067 -13.237 1.00 86.12 114 PRO A N 1
ATOM 927 C CA . PRO A 1 114 ? -19.067 0.055 -12.559 1.00 86.12 114 PRO A CA 1
ATOM 928 C C . PRO A 1 114 ? -18.716 -1.395 -12.921 1.00 86.12 114 PRO A C 1
ATOM 930 O O . PRO A 1 114 ? -18.774 -2.274 -12.058 1.00 86.12 114 PRO A O 1
ATOM 933 N N . ASP A 1 115 ? -18.281 -1.623 -14.163 1.00 88.81 115 ASP A N 1
ATOM 934 C CA . ASP A 1 115 ? -17.895 -2.939 -14.687 1.00 88.81 115 ASP A CA 1
ATOM 935 C C . ASP A 1 115 ? -16.434 -3.317 -14.376 1.00 88.81 115 ASP A C 1
ATOM 937 O O . ASP A 1 115 ? -15.958 -4.379 -14.784 1.00 88.81 115 ASP A O 1
ATOM 941 N N . ALA A 1 116 ? -15.699 -2.469 -13.645 1.00 88.00 116 ALA A N 1
ATOM 942 C CA . ALA A 1 116 ? -14.304 -2.724 -13.316 1.00 88.00 116 ALA A CA 1
ATOM 943 C C . ALA A 1 116 ? -14.148 -4.000 -12.477 1.00 88.00 116 ALA A C 1
ATOM 945 O O . ALA A 1 116 ? -14.674 -4.133 -11.363 1.00 88.00 116 ALA A O 1
ATOM 946 N N . ARG A 1 117 ? -13.345 -4.934 -12.993 1.00 91.50 117 ARG A N 1
ATOM 947 C CA . ARG A 1 117 ? -12.949 -6.146 -12.280 1.00 91.50 117 ARG A CA 1
ATOM 948 C C . ARG A 1 117 ? -11.765 -5.849 -11.366 1.00 91.50 117 ARG A C 1
ATOM 950 O O . ARG A 1 117 ? -10.712 -5.416 -11.817 1.00 91.50 117 ARG A O 1
ATOM 957 N N . VAL A 1 118 ? -11.909 -6.166 -10.081 1.00 88.19 118 VAL A N 1
ATOM 958 C CA . VAL A 1 118 ? -10.817 -6.035 -9.107 1.00 88.19 118 VAL A CA 1
ATOM 959 C C . VAL A 1 118 ? -10.090 -7.369 -8.970 1.00 88.19 118 VAL A C 1
ATOM 961 O O . VAL A 1 118 ? -10.664 -8.347 -8.489 1.00 88.19 118 VAL A O 1
ATOM 964 N N . VAL A 1 119 ? -8.817 -7.403 -9.362 1.00 89.69 119 VAL A N 1
ATOM 965 C CA . VAL A 1 119 ? -7.897 -8.504 -9.042 1.00 89.69 119 VAL A CA 1
ATOM 966 C C . VAL A 1 119 ? -7.120 -8.111 -7.790 1.00 89.69 119 VAL A C 1
ATOM 968 O O . VAL A 1 119 ? -6.416 -7.104 -7.777 1.00 89.69 119 VAL A O 1
ATOM 971 N N . ARG A 1 120 ? -7.283 -8.878 -6.708 1.00 88.44 120 ARG A N 1
ATOM 972 C CA . ARG A 1 120 ? -6.620 -8.611 -5.427 1.00 88.44 120 ARG A CA 1
ATOM 973 C C . ARG A 1 120 ? -5.394 -9.504 -5.274 1.00 88.44 120 ARG A C 1
ATOM 975 O O . ARG A 1 120 ? -5.519 -10.722 -5.329 1.00 88.44 120 ARG A O 1
ATOM 982 N N . ARG A 1 121 ? -4.248 -8.889 -4.978 1.00 88.62 121 ARG A N 1
ATOM 983 C CA . ARG A 1 121 ? -3.008 -9.569 -4.591 1.00 88.62 121 ARG A CA 1
ATOM 984 C C . ARG A 1 121 ? -2.649 -9.189 -3.156 1.00 88.62 121 ARG A C 1
ATOM 986 O O . ARG A 1 121 ? -2.174 -8.086 -2.901 1.00 88.62 121 ARG A O 1
ATOM 993 N N . ASP A 1 122 ? -2.926 -10.087 -2.216 1.00 83.06 122 ASP A N 1
ATOM 994 C CA . ASP A 1 122 ? -2.596 -9.890 -0.804 1.00 83.06 122 ASP A CA 1
ATOM 995 C C . ASP A 1 122 ? -1.234 -10.523 -0.494 1.00 83.06 122 ASP A C 1
ATOM 997 O O . ASP A 1 122 ? -1.128 -11.729 -0.300 1.00 83.06 122 ASP A O 1
ATOM 1001 N N . LEU A 1 123 ? -0.182 -9.701 -0.483 1.00 84.25 123 LEU A N 1
ATOM 1002 C CA . LEU A 1 123 ? 1.203 -10.165 -0.332 1.00 84.25 123 LEU A CA 1
ATOM 1003 C C . LEU A 1 123 ? 1.530 -10.705 1.072 1.00 84.25 123 LEU A C 1
ATOM 1005 O O . LEU A 1 123 ? 2.615 -11.249 1.266 1.00 84.25 123 LEU A O 1
ATOM 1009 N N . LEU A 1 124 ? 0.636 -10.525 2.053 1.00 74.25 124 LEU A N 1
ATOM 1010 C CA . LEU A 1 124 ? 0.789 -11.087 3.397 1.00 74.25 124 LEU A CA 1
ATOM 1011 C C . LEU A 1 124 ? 0.066 -12.430 3.528 1.00 74.25 124 LEU A C 1
ATOM 1013 O O . LEU A 1 124 ? 0.597 -13.340 4.159 1.00 74.25 124 LEU A O 1
ATOM 1017 N N . ALA A 1 125 ? -1.124 -12.557 2.932 1.00 70.31 125 ALA A N 1
ATOM 1018 C CA . ALA A 1 125 ? -1.868 -13.817 2.916 1.00 70.31 125 ALA A CA 1
ATOM 1019 C C . ALA A 1 125 ? -1.268 -14.837 1.931 1.00 70.31 125 ALA A C 1
ATOM 1021 O O . ALA A 1 125 ? -1.234 -16.031 2.218 1.00 70.31 125 ALA A O 1
ATOM 1022 N N . GLU A 1 126 ? -0.764 -14.359 0.792 1.00 77.94 126 GLU A N 1
ATOM 1023 C CA . GLU A 1 126 ? -0.100 -15.151 -0.245 1.00 77.94 126 GLU A CA 1
ATOM 1024 C C . GLU A 1 126 ? 1.329 -14.621 -0.454 1.00 77.94 126 GLU A C 1
ATOM 1026 O O . GLU A 1 126 ? 1.588 -13.878 -1.409 1.00 77.94 126 GLU A O 1
ATOM 1031 N N . PRO A 1 127 ? 2.270 -14.944 0.454 1.00 80.12 127 PRO A N 1
ATOM 1032 C CA . PRO A 1 127 ? 3.636 -14.453 0.359 1.00 80.12 127 PRO A CA 1
ATOM 1033 C C . PRO A 1 127 ? 4.319 -14.976 -0.906 1.00 80.12 127 PRO A C 1
ATOM 1035 O O . PRO A 1 127 ? 4.273 -16.165 -1.227 1.00 80.12 127 PRO A O 1
ATOM 1038 N N . LEU A 1 128 ? 4.986 -14.070 -1.618 1.00 87.50 128 LEU A N 1
ATOM 1039 C CA . LEU A 1 128 ? 5.751 -14.411 -2.811 1.00 87.50 128 LEU A CA 1
ATOM 1040 C C . LEU A 1 128 ? 7.098 -15.029 -2.425 1.00 87.50 128 LEU A C 1
ATOM 1042 O O . LEU A 1 128 ? 7.729 -14.562 -1.471 1.00 87.50 128 LEU A O 1
ATOM 1046 N N . PRO A 1 129 ? 7.594 -16.024 -3.182 1.00 86.75 129 PRO A N 1
ATOM 1047 C CA . PRO A 1 129 ? 8.959 -16.487 -2.999 1.00 86.75 129 PRO A CA 1
ATOM 1048 C C . PRO A 1 129 ? 9.930 -15.346 -3.313 1.00 86.75 129 PRO A C 1
ATOM 1050 O O . PRO A 1 129 ? 9.704 -14.560 -4.238 1.00 86.75 129 PRO A O 1
ATOM 1053 N N . HIS A 1 130 ? 11.033 -15.268 -2.573 1.00 86.62 130 HIS A N 1
ATOM 1054 C CA . HIS A 1 130 ? 12.141 -14.404 -2.966 1.00 86.62 130 HIS A CA 1
ATOM 1055 C C . HIS A 1 130 ? 12.703 -14.849 -4.321 1.00 86.62 130 HIS A C 1
ATOM 1057 O O . HIS A 1 130 ? 12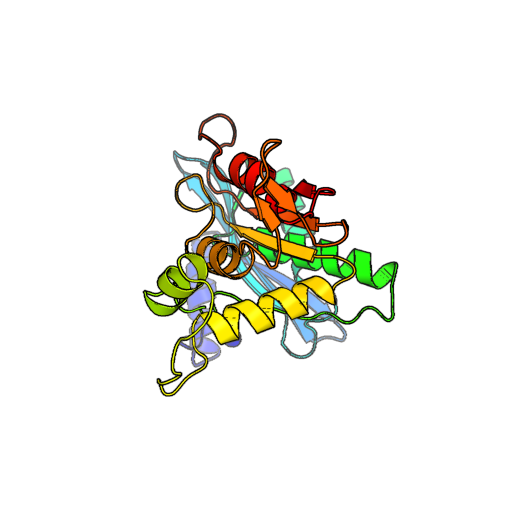.655 -16.032 -4.666 1.00 86.62 130 HIS A O 1
ATOM 1063 N N . VAL A 1 131 ? 13.231 -13.897 -5.092 1.00 79.38 131 VAL A N 1
ATOM 1064 C CA . VAL A 1 131 ? 13.948 -14.219 -6.328 1.00 79.38 131 VAL A CA 1
ATOM 1065 C C . VAL A 1 131 ? 15.141 -15.116 -5.999 1.00 79.38 131 VAL A C 1
ATOM 1067 O O . VAL A 1 131 ? 15.919 -14.831 -5.090 1.00 79.38 131 VAL A O 1
ATOM 1070 N N . ASP A 1 132 ? 15.248 -16.236 -6.704 1.00 72.62 132 ASP A N 1
ATOM 1071 C CA . ASP A 1 132 ? 16.221 -17.289 -6.431 1.00 72.62 132 ASP A CA 1
ATOM 1072 C C . ASP A 1 132 ? 17.353 -17.297 -7.472 1.00 72.62 132 ASP A C 1
ATOM 1074 O O . ASP A 1 132 ? 17.458 -16.438 -8.360 1.00 72.62 132 ASP A O 1
ATOM 1078 N N . SER A 1 133 ? 18.250 -18.276 -7.354 1.00 65.56 133 SER A N 1
ATOM 1079 C CA . SER A 1 133 ? 19.340 -18.470 -8.310 1.00 65.56 133 SER A CA 1
ATOM 1080 C C . SER A 1 133 ? 18.825 -18.754 -9.722 1.00 65.56 133 SER A C 1
ATOM 1082 O O . SER A 1 133 ? 19.461 -18.330 -10.681 1.00 65.56 133 SER A O 1
ATOM 1084 N N . LEU A 1 134 ? 17.660 -19.394 -9.880 1.00 62.66 134 LEU A N 1
ATOM 1085 C CA . LEU A 1 134 ? 17.033 -19.633 -11.183 1.00 62.66 134 LEU A CA 1
ATOM 1086 C C . LEU A 1 134 ? 16.620 -18.314 -11.850 1.00 62.66 134 LEU A C 1
ATOM 1088 O O . LEU A 1 134 ? 16.946 -18.086 -13.017 1.00 62.66 134 LEU A O 1
ATOM 1092 N N . TYR A 1 135 ? 15.967 -17.423 -11.101 1.00 66.19 135 TYR A N 1
ATOM 1093 C CA . TYR A 1 135 ? 15.627 -16.075 -11.559 1.00 66.19 135 TYR A CA 1
ATOM 1094 C C . TYR A 1 135 ? 16.883 -15.300 -11.973 1.00 66.19 135 TYR A C 1
ATOM 1096 O O . TYR A 1 135 ? 16.976 -14.788 -13.088 1.00 66.19 135 TYR A O 1
ATOM 1104 N N . SER A 1 136 ? 17.898 -15.302 -11.107 1.00 65.12 136 SER A N 1
ATOM 1105 C CA . SER A 1 136 ? 19.162 -14.590 -11.332 1.00 65.12 136 SER A CA 1
ATOM 1106 C C . SER A 1 136 ? 19.926 -15.125 -12.550 1.00 65.12 136 SER A C 1
ATOM 1108 O O . SER A 1 136 ? 20.427 -14.352 -13.365 1.00 65.12 136 SER A O 1
ATOM 1110 N N . ASN A 1 137 ? 19.958 -16.448 -12.726 1.00 62.47 137 ASN A N 1
ATOM 1111 C CA . ASN A 1 137 ? 20.585 -17.105 -13.871 1.00 62.47 137 ASN A CA 1
ATOM 1112 C C . ASN A 1 137 ? 19.843 -16.818 -15.181 1.00 62.47 137 ASN A C 1
ATOM 1114 O O . ASN A 1 137 ? 20.483 -16.725 -16.223 1.00 62.47 137 ASN A O 1
ATOM 1118 N N . THR A 1 138 ? 18.519 -16.649 -15.133 1.00 63.06 138 THR A N 1
ATOM 1119 C CA . THR A 1 138 ? 17.698 -16.301 -16.305 1.00 63.06 138 THR A CA 1
ATOM 1120 C C . THR A 1 138 ? 17.931 -14.858 -16.739 1.00 63.06 138 THR A C 1
ATOM 1122 O O . THR A 1 138 ? 18.062 -14.596 -17.928 1.00 63.06 138 THR A O 1
ATOM 1125 N N . LEU A 1 139 ? 18.080 -13.923 -15.794 1.00 65.06 139 LEU A N 1
ATOM 1126 C CA . LEU A 1 139 ? 18.500 -12.551 -16.108 1.00 65.06 139 LEU A CA 1
ATOM 1127 C C . LEU A 1 139 ? 19.917 -12.498 -16.707 1.00 65.06 139 LEU A C 1
ATOM 1129 O O . LEU A 1 139 ? 20.213 -11.614 -17.508 1.00 65.06 139 LEU A O 1
ATOM 1133 N N . ALA A 1 140 ? 20.792 -13.427 -16.309 1.00 60.34 140 ALA A N 1
ATOM 1134 C CA . ALA A 1 140 ? 22.188 -13.486 -16.738 1.00 60.34 140 ALA A CA 1
ATOM 1135 C C . ALA A 1 140 ? 22.432 -14.284 -18.039 1.00 60.34 140 ALA A C 1
ATOM 1137 O O . ALA A 1 140 ? 23.515 -14.167 -18.615 1.00 60.34 140 ALA A O 1
ATOM 1138 N N . ARG A 1 141 ? 21.478 -15.102 -18.515 1.00 54.88 141 ARG A N 1
ATOM 1139 C CA . ARG A 1 141 ? 21.652 -16.005 -19.672 1.00 54.88 141 ARG A CA 1
ATOM 1140 C C . ARG A 1 141 ? 20.679 -15.721 -20.821 1.00 54.88 141 ARG A C 1
ATOM 1142 O O . ARG A 1 141 ? 19.472 -15.644 -20.627 1.00 54.88 141 ARG A O 1
ATOM 1149 N N . LYS A 1 142 ? 21.212 -15.710 -22.051 1.00 47.06 142 LYS A N 1
ATOM 1150 C CA . LYS A 1 142 ? 20.465 -16.055 -23.274 1.00 47.06 142 LYS A CA 1
ATOM 1151 C C . LYS A 1 142 ? 20.144 -17.558 -23.227 1.00 47.06 142 LYS A C 1
ATOM 1153 O O . LYS A 1 142 ? 21.053 -18.349 -23.429 1.00 47.06 142 LYS A O 1
ATOM 1158 N N . GLU A 1 143 ? 18.883 -17.897 -22.954 1.00 41.31 143 GLU A N 1
ATOM 1159 C CA . GLU A 1 143 ? 18.234 -19.221 -23.085 1.00 41.31 143 GLU A CA 1
ATOM 1160 C C . GLU A 1 143 ? 18.802 -20.422 -22.283 1.00 41.31 143 GLU A C 1
ATOM 1162 O O . GLU A 1 143 ? 20.003 -20.646 -22.168 1.00 41.31 143 GLU A O 1
ATOM 1167 N N . GLY A 1 144 ? 17.888 -21.258 -21.764 1.00 45.03 144 GLY A N 1
ATOM 1168 C CA . GLY A 1 144 ? 18.175 -22.622 -21.293 1.00 45.03 144 GLY A CA 1
ATOM 1169 C C . GLY A 1 144 ? 18.275 -22.808 -19.772 1.00 45.03 144 GLY A C 1
ATOM 1170 O O . GLY A 1 144 ? 19.365 -22.795 -19.199 1.00 45.03 144 GLY A O 1
ATOM 1171 N N . GLY A 1 145 ? 17.140 -23.075 -19.118 1.00 42.91 145 GLY A N 1
ATOM 1172 C CA . GLY A 1 145 ? 17.083 -23.550 -17.731 1.00 42.91 145 GLY A CA 1
ATOM 1173 C C . GLY A 1 145 ? 15.949 -24.558 -17.531 1.00 42.91 145 GLY A C 1
ATOM 1174 O O . GLY A 1 145 ? 14.801 -24.271 -17.856 1.00 42.91 145 GLY A O 1
ATOM 1175 N N . THR A 1 146 ? 16.278 -25.748 -17.024 1.00 38.72 146 THR A N 1
ATOM 1176 C CA . THR A 1 146 ? 15.342 -26.848 -16.732 1.00 38.72 146 THR A CA 1
ATOM 1177 C C . THR A 1 146 ? 14.425 -26.519 -15.547 1.00 38.72 146 THR A C 1
ATOM 1179 O O . THR A 1 146 ? 14.923 -26.009 -14.540 1.00 38.72 146 THR A O 1
ATOM 1182 N N . PRO A 1 147 ? 13.121 -26.848 -15.588 1.00 42.47 147 PRO A N 1
ATOM 1183 C CA . PRO A 1 147 ? 12.239 -26.650 -14.442 1.00 42.47 147 PRO A CA 1
ATOM 1184 C C . PRO A 1 147 ? 12.413 -27.800 -13.444 1.00 42.47 147 PRO A C 1
ATOM 1186 O O . PRO A 1 147 ? 12.419 -28.936 -13.892 1.00 42.47 147 PRO A O 1
ATOM 1189 N N . HIS A 1 148 ? 12.492 -27.538 -12.128 1.00 42.19 148 HIS A N 1
ATOM 1190 C CA . HIS A 1 148 ? 11.891 -28.414 -11.102 1.00 42.19 148 HIS A CA 1
ATOM 1191 C C . HIS A 1 148 ? 11.841 -27.816 -9.683 1.00 42.19 148 HIS A C 1
ATOM 1193 O O . HIS A 1 148 ? 12.785 -27.201 -9.200 1.00 42.19 148 HIS A O 1
ATOM 1199 N N . GLY A 1 149 ? 10.707 -28.091 -9.031 1.00 40.75 149 GLY A N 1
ATOM 1200 C CA . GLY A 1 149 ? 10.331 -27.845 -7.637 1.00 40.75 149 GLY A CA 1
ATOM 1201 C C . GLY A 1 149 ? 8.804 -27.981 -7.526 1.00 40.75 149 GLY A C 1
ATOM 1202 O O . GLY A 1 149 ? 8.098 -27.518 -8.419 1.00 40.75 149 GLY A O 1
ATOM 1203 N N . GLN A 1 150 ? 8.265 -28.659 -6.504 1.00 41.59 150 GLN A N 1
ATOM 1204 C CA . GLN A 1 150 ? 6.812 -28.659 -6.274 1.00 41.59 150 GLN A CA 1
ATOM 1205 C C . GLN A 1 150 ? 6.395 -27.269 -5.773 1.00 41.59 150 GLN A C 1
ATOM 1207 O O . GLN A 1 150 ? 6.798 -26.845 -4.694 1.00 41.59 150 GLN A O 1
ATOM 1212 N N . GLY A 1 151 ? 5.627 -26.555 -6.597 1.00 53.41 151 GLY A N 1
ATOM 1213 C CA . GLY A 1 151 ? 5.276 -25.143 -6.424 1.00 53.41 151 GLY A CA 1
ATOM 1214 C C . GLY A 1 151 ? 5.552 -24.349 -7.705 1.00 53.41 151 GLY A C 1
ATOM 1215 O O . GLY A 1 151 ? 6.300 -24.793 -8.574 1.00 53.41 151 GLY A O 1
ATOM 1216 N N . ARG A 1 152 ? 4.935 -23.172 -7.866 1.00 61.72 152 ARG A N 1
ATOM 1217 C CA . ARG A 1 152 ? 5.316 -22.254 -8.956 1.00 61.72 152 ARG A CA 1
ATOM 1218 C C . ARG A 1 152 ? 6.746 -21.766 -8.703 1.00 61.72 152 ARG A C 1
ATOM 1220 O O . ARG A 1 152 ? 7.021 -21.254 -7.620 1.00 61.72 152 ARG A O 1
ATOM 1227 N N . SER A 1 153 ? 7.637 -21.909 -9.686 1.00 76.06 153 SER A N 1
ATOM 1228 C CA . SER A 1 153 ? 8.985 -21.325 -9.630 1.00 76.06 153 SER A CA 1
ATOM 1229 C C . SER A 1 153 ? 8.918 -19.798 -9.495 1.00 76.06 153 SER A C 1
ATOM 1231 O O . SER A 1 153 ? 7.901 -19.182 -9.825 1.00 76.06 153 SER A O 1
ATOM 1233 N N . SER A 1 154 ? 10.009 -19.171 -9.047 1.00 79.25 154 SER A N 1
ATOM 1234 C CA . SER A 1 154 ? 10.151 -17.707 -9.017 1.00 79.25 154 SER A CA 1
ATOM 1235 C C . SER A 1 154 ? 9.814 -17.071 -10.376 1.00 79.25 154 SER A C 1
ATOM 1237 O O . SER A 1 154 ? 9.083 -16.087 -10.436 1.00 79.25 154 SER A O 1
ATOM 1239 N N . LEU A 1 155 ? 10.253 -17.690 -11.477 1.00 82.12 155 LEU A N 1
ATOM 1240 C CA . LEU A 1 155 ? 9.930 -17.271 -12.843 1.00 82.12 155 LEU A CA 1
ATOM 1241 C C . LEU A 1 155 ? 8.439 -17.381 -13.163 1.00 82.12 155 LEU A C 1
ATOM 1243 O O . LEU A 1 155 ? 7.879 -16.434 -13.699 1.00 82.12 155 LEU A O 1
ATOM 1247 N N . ALA A 1 156 ? 7.784 -18.485 -12.794 1.00 85.19 156 ALA A N 1
ATOM 1248 C CA . ALA A 1 156 ? 6.352 -18.654 -13.039 1.00 85.19 156 ALA A CA 1
ATOM 1249 C C . ALA A 1 156 ? 5.509 -17.630 -12.259 1.00 85.19 156 ALA A C 1
ATOM 1251 O O . ALA A 1 156 ? 4.479 -17.168 -12.750 1.00 85.19 156 ALA A O 1
ATOM 1252 N N . TRP A 1 157 ? 5.945 -17.255 -11.052 1.00 89.56 157 TRP A N 1
ATOM 1253 C CA . TRP A 1 157 ? 5.350 -16.141 -10.314 1.00 89.56 157 TRP A CA 1
ATOM 1254 C C . TRP A 1 157 ? 5.594 -14.802 -11.003 1.00 89.56 157 TRP A C 1
ATOM 1256 O O . TRP A 1 157 ? 4.648 -14.039 -11.179 1.00 89.56 157 TRP A O 1
ATOM 1266 N N . SER A 1 158 ? 6.826 -14.535 -11.433 1.00 91.62 158 SER A N 1
ATOM 1267 C CA . SER A 1 158 ? 7.176 -13.328 -12.182 1.00 91.62 158 SER A CA 1
ATOM 1268 C C . SER A 1 158 ? 6.341 -13.184 -13.459 1.00 91.62 158 SER A C 1
ATOM 1270 O O . SER A 1 158 ? 5.753 -12.127 -13.672 1.00 91.62 158 SER A O 1
ATOM 1272 N N . ASP A 1 159 ? 6.201 -14.248 -14.254 1.00 91.38 159 ASP A N 1
ATOM 1273 C CA . ASP A 1 159 ? 5.364 -14.262 -15.460 1.00 91.38 159 ASP A CA 1
ATOM 1274 C C . ASP A 1 159 ? 3.915 -13.910 -15.131 1.00 91.38 159 ASP A C 1
ATOM 1276 O O . ASP A 1 159 ? 3.355 -12.984 -15.711 1.00 91.38 159 ASP A O 1
ATOM 1280 N N . LEU A 1 160 ? 3.325 -14.592 -14.147 1.00 93.62 160 LEU A N 1
ATOM 1281 C CA . LEU A 1 160 ? 1.949 -14.339 -13.736 1.00 93.62 160 LEU A CA 1
ATOM 1282 C C . LEU A 1 160 ? 1.732 -12.892 -13.285 1.00 93.62 160 LEU A C 1
ATOM 1284 O O . LEU A 1 160 ? 0.765 -12.265 -13.704 1.00 93.62 160 LEU A O 1
ATOM 1288 N N . LEU A 1 161 ? 2.618 -12.356 -12.443 1.00 95.12 161 LEU A N 1
ATOM 1289 C CA . LEU A 1 161 ? 2.483 -10.999 -11.908 1.00 95.12 161 LEU A CA 1
ATOM 1290 C C . LEU A 1 161 ? 2.660 -9.938 -13.001 1.00 95.12 161 LEU A C 1
ATOM 1292 O O . LEU A 1 161 ? 1.999 -8.900 -12.973 1.00 95.12 161 LEU A O 1
ATOM 1296 N N . ILE A 1 162 ? 3.532 -10.197 -13.977 1.00 95.94 162 ILE A N 1
ATOM 1297 C CA . ILE A 1 162 ? 3.716 -9.323 -15.138 1.00 95.94 162 ILE A CA 1
ATOM 1298 C C . ILE A 1 162 ? 2.480 -9.363 -16.043 1.00 95.94 162 ILE A C 1
ATOM 1300 O O . ILE A 1 162 ? 2.055 -8.308 -16.511 1.00 95.94 162 ILE A O 1
ATOM 1304 N N . GLU A 1 163 ? 1.876 -10.530 -16.270 1.00 95.62 163 GLU A N 1
ATOM 1305 C CA . GLU A 1 163 ? 0.633 -10.634 -17.045 1.00 95.62 163 GLU A CA 1
ATOM 1306 C C . GLU A 1 163 ? -0.553 -9.972 -16.328 1.00 95.62 163 GLU A C 1
ATOM 1308 O O . GLU A 1 163 ? -1.319 -9.248 -16.963 1.00 95.62 163 GLU A O 1
ATOM 1313 N N . GLU A 1 164 ? -0.663 -10.114 -15.001 1.00 95.06 164 GLU A N 1
ATOM 1314 C CA . GLU A 1 164 ? -1.637 -9.363 -14.195 1.00 95.06 164 GLU A CA 1
ATOM 1315 C C . GLU A 1 164 ? -1.460 -7.851 -14.369 1.00 95.06 164 GLU A C 1
ATOM 1317 O O . GLU A 1 164 ? -2.439 -7.135 -14.576 1.00 95.06 164 GLU A O 1
ATOM 1322 N N . LEU A 1 165 ? -0.215 -7.361 -14.341 1.00 96.19 165 LEU A N 1
ATOM 1323 C CA . LEU A 1 165 ? 0.068 -5.955 -14.607 1.00 96.19 165 LEU A CA 1
ATOM 1324 C C . LEU A 1 165 ? -0.308 -5.565 -16.034 1.00 96.19 165 LEU A C 1
ATOM 1326 O O . LEU A 1 165 ? -0.936 -4.531 -16.217 1.00 96.19 165 LEU A O 1
ATOM 1330 N N . LYS A 1 166 ? 0.067 -6.334 -17.058 1.00 95.69 166 LYS A N 1
ATOM 1331 C CA . LYS A 1 166 ? -0.256 -6.006 -18.458 1.00 95.69 166 LYS A CA 1
ATOM 1332 C C . LYS A 1 166 ? -1.759 -5.910 -18.708 1.00 95.69 166 LYS A C 1
ATOM 1334 O O . LYS A 1 166 ? -2.170 -5.066 -19.494 1.00 95.69 166 LYS A O 1
ATOM 1339 N N . ALA A 1 167 ? -2.548 -6.748 -18.041 1.00 95.44 167 ALA A N 1
ATOM 1340 C CA . ALA A 1 167 ? -4.000 -6.772 -18.170 1.00 95.44 167 ALA A CA 1
ATOM 1341 C C . ALA A 1 167 ? -4.717 -5.664 -17.376 1.00 95.44 167 ALA A C 1
ATOM 1343 O O . ALA A 1 167 ? -5.920 -5.489 -17.545 1.00 95.44 167 ALA A O 1
ATOM 1344 N N . ALA A 1 168 ? -4.021 -4.955 -16.484 1.00 95.81 168 ALA A N 1
ATOM 1345 C CA . ALA A 1 168 ? -4.626 -3.948 -15.622 1.00 95.81 168 ALA A CA 1
ATOM 1346 C C . ALA A 1 168 ? -4.647 -2.560 -16.279 1.00 95.81 168 ALA A C 1
ATOM 1348 O O . ALA A 1 168 ? -3.596 -2.030 -16.641 1.00 95.81 168 ALA A O 1
ATOM 1349 N N . ASP A 1 169 ? -5.823 -1.929 -16.313 1.00 95.25 169 ASP A N 1
ATOM 1350 C CA . ASP A 1 169 ? -6.000 -0.531 -16.743 1.00 95.25 169 ASP A CA 1
ATOM 1351 C C . ASP A 1 169 ? -5.591 0.485 -15.663 1.00 95.25 169 ASP A C 1
ATOM 1353 O O . ASP A 1 169 ? -5.299 1.642 -15.956 1.00 95.25 169 ASP A O 1
ATOM 1357 N N . ALA A 1 170 ? -5.562 0.062 -14.398 1.00 95.06 170 ALA A N 1
ATOM 1358 C CA . ALA A 1 170 ? -5.111 0.853 -13.259 1.00 95.06 170 ALA A CA 1
ATOM 1359 C C . ALA A 1 170 ? -4.513 -0.059 -12.184 1.00 95.06 170 ALA A C 1
ATOM 1361 O O . ALA A 1 170 ? -4.923 -1.211 -12.026 1.00 95.06 170 ALA A O 1
ATOM 1362 N N . VAL A 1 171 ? -3.558 0.462 -11.413 1.00 96.44 171 VAL A N 1
ATOM 1363 C CA . VAL A 1 171 ? -2.902 -0.278 -10.325 1.00 96.44 171 VAL A CA 1
ATOM 1364 C C . VAL A 1 171 ? -3.112 0.461 -9.009 1.00 96.44 171 VAL A C 1
ATOM 1366 O O . VAL A 1 171 ? -2.954 1.677 -8.941 1.00 96.44 171 VAL A O 1
ATOM 1369 N N . VAL A 1 172 ? -3.447 -0.268 -7.944 1.00 94.81 172 VAL A N 1
ATOM 1370 C CA . VAL A 1 172 ? -3.546 0.287 -6.587 1.00 94.81 172 VAL A CA 1
ATOM 1371 C C . VAL A 1 172 ? -2.566 -0.445 -5.676 1.00 94.81 172 VAL A C 1
ATOM 1373 O O . VAL A 1 172 ? -2.683 -1.651 -5.475 1.00 94.81 172 VAL A O 1
ATOM 1376 N N . ILE A 1 173 ? -1.608 0.287 -5.109 1.00 95.62 173 ILE A N 1
ATOM 1377 C CA . ILE A 1 173 ? -0.619 -0.220 -4.156 1.00 95.62 173 ILE A CA 1
ATOM 1378 C C . ILE A 1 173 ? -0.968 0.323 -2.774 1.00 95.62 173 ILE A C 1
ATOM 1380 O O . ILE A 1 173 ? -0.907 1.525 -2.535 1.00 95.62 173 ILE A O 1
ATOM 1384 N N . ALA A 1 174 ? -1.311 -0.570 -1.852 1.00 89.75 174 ALA A N 1
ATOM 1385 C CA . ALA A 1 174 ? -1.518 -0.246 -0.446 1.00 89.75 174 ALA A CA 1
ATOM 1386 C C . ALA A 1 174 ? -0.306 -0.726 0.347 1.00 89.75 174 ALA A C 1
ATOM 1388 O O . ALA A 1 174 ? -0.047 -1.929 0.382 1.00 89.75 174 ALA A O 1
ATOM 1389 N N . THR A 1 175 ? 0.444 0.180 0.971 1.00 90.25 175 THR A N 1
ATOM 1390 C CA . THR A 1 175 ? 1.654 -0.219 1.695 1.00 90.25 175 THR A CA 1
ATOM 1391 C C . THR A 1 175 ? 1.884 0.588 2.967 1.00 90.25 175 THR A C 1
ATOM 1393 O O . THR A 1 175 ? 1.786 1.815 2.956 1.00 90.25 175 THR A O 1
ATOM 1396 N N . PRO A 1 176 ? 2.253 -0.058 4.085 1.00 87.12 176 PRO A N 1
ATOM 1397 C CA . PRO A 1 176 ? 2.885 0.656 5.176 1.00 87.12 176 PRO A CA 1
ATOM 1398 C C . PRO A 1 176 ? 4.323 1.045 4.816 1.00 87.12 176 PRO A C 1
ATOM 1400 O O . PRO A 1 176 ? 4.930 0.468 3.915 1.00 87.12 176 PRO A O 1
ATOM 1403 N N . MET A 1 177 ? 4.878 2.010 5.543 1.00 86.88 177 MET A N 1
ATOM 1404 C CA . MET A 1 177 ? 6.318 2.234 5.623 1.00 86.88 177 MET A CA 1
ATOM 1405 C C . MET A 1 177 ? 6.894 1.397 6.759 1.00 86.88 177 MET A C 1
ATOM 1407 O O . MET A 1 177 ? 6.508 1.580 7.912 1.00 86.88 177 MET A O 1
ATOM 1411 N N . HIS A 1 178 ? 7.841 0.519 6.436 1.00 83.56 178 HIS A N 1
ATOM 1412 C CA . HIS A 1 178 ? 8.601 -0.266 7.406 1.00 83.56 178 HIS A CA 1
ATOM 1413 C C . HIS A 1 178 ? 10.062 0.177 7.357 1.00 83.56 178 HIS A C 1
ATOM 1415 O O . HIS A 1 178 ? 10.670 0.163 6.290 1.00 83.56 178 HIS A O 1
ATOM 1421 N N . ASN A 1 179 ? 10.626 0.573 8.503 1.00 85.56 179 ASN A N 1
ATOM 1422 C CA . ASN A 1 179 ? 12.026 1.005 8.616 1.00 85.56 179 ASN A CA 1
ATOM 1423 C C . ASN A 1 179 ? 12.426 2.003 7.511 1.00 85.56 179 ASN A C 1
ATOM 1425 O O . ASN A 1 179 ? 13.391 1.790 6.781 1.00 85.56 179 ASN A O 1
ATOM 1429 N N . PHE A 1 180 ? 11.639 3.075 7.372 1.00 89.31 180 PHE A N 1
ATOM 1430 C CA . PHE A 1 180 ? 11.837 4.169 6.408 1.00 89.31 180 PHE A CA 1
ATOM 1431 C C . PHE A 1 180 ? 11.612 3.824 4.923 1.00 89.31 180 PHE A C 1
ATOM 1433 O O . PHE A 1 180 ? 11.716 4.716 4.083 1.00 89.31 180 PHE A O 1
ATOM 1440 N N . THR A 1 181 ? 11.272 2.578 4.570 1.00 94.50 181 THR A N 1
ATOM 1441 C CA . THR A 1 181 ? 11.123 2.140 3.170 1.00 94.50 181 THR A CA 1
ATOM 1442 C C . THR A 1 181 ? 9.944 1.175 2.960 1.00 94.50 181 THR A C 1
ATOM 1444 O O . THR A 1 181 ? 9.090 1.009 3.836 1.00 94.50 181 THR A O 1
ATOM 1447 N N . VAL A 1 182 ? 9.846 0.594 1.760 1.00 95.38 182 VAL A N 1
ATOM 1448 C CA . VAL A 1 182 ? 8.853 -0.429 1.408 1.00 95.38 182 VAL A CA 1
ATOM 1449 C C . VAL A 1 182 ? 9.024 -1.699 2.263 1.00 95.38 182 VAL A C 1
ATOM 1451 O O . VAL A 1 182 ? 10.153 -2.101 2.552 1.00 95.38 182 VAL A O 1
ATOM 1454 N N . PRO A 1 183 ? 7.937 -2.394 2.639 1.00 92.69 183 PRO A N 1
ATOM 1455 C CA . PRO A 1 183 ? 8.015 -3.696 3.294 1.00 92.69 183 PRO A CA 1
ATOM 1456 C C . PRO A 1 183 ? 8.685 -4.742 2.398 1.00 92.69 183 PRO A C 1
ATOM 1458 O O . PRO A 1 183 ? 8.570 -4.691 1.171 1.00 92.69 183 PRO A O 1
ATOM 1461 N N . SER A 1 184 ? 9.310 -5.750 3.009 1.00 92.88 184 SER A N 1
ATOM 1462 C CA . SER A 1 184 ? 9.968 -6.853 2.291 1.00 92.88 184 SER A CA 1
ATOM 1463 C C . SER A 1 184 ? 9.036 -7.579 1.314 1.00 92.88 184 SER A C 1
ATOM 1465 O O . SER A 1 184 ? 9.466 -7.946 0.225 1.00 92.88 184 SER A O 1
ATOM 1467 N N . ALA A 1 185 ? 7.754 -7.726 1.659 1.00 91.88 185 ALA A N 1
ATOM 1468 C CA . ALA A 1 185 ? 6.748 -8.336 0.792 1.00 91.88 185 ALA A CA 1
ATOM 1469 C C . ALA A 1 185 ? 6.513 -7.524 -0.497 1.00 91.88 185 ALA A C 1
ATOM 1471 O O . ALA A 1 185 ? 6.517 -8.084 -1.593 1.00 91.88 185 ALA A O 1
ATOM 1472 N N . LEU A 1 186 ? 6.383 -6.193 -0.390 1.00 95.81 186 LEU A N 1
ATOM 1473 C CA . LEU A 1 186 ? 6.260 -5.318 -1.562 1.00 95.81 186 LEU A CA 1
ATOM 1474 C C . LEU A 1 186 ? 7.555 -5.309 -2.379 1.00 95.81 186 LEU A C 1
ATOM 1476 O O . LEU A 1 186 ? 7.511 -5.326 -3.606 1.00 95.81 186 LEU A O 1
ATOM 1480 N N . LYS A 1 187 ? 8.712 -5.335 -1.711 1.00 96.69 187 LYS A N 1
ATOM 1481 C CA . LYS A 1 187 ? 10.003 -5.455 -2.390 1.00 96.69 187 LYS A CA 1
ATOM 1482 C C . LYS A 1 187 ? 10.111 -6.754 -3.194 1.00 96.69 187 LYS A C 1
ATOM 1484 O O . LYS A 1 187 ? 10.560 -6.703 -4.332 1.00 96.69 187 LYS A O 1
ATOM 1489 N N . ALA A 1 188 ? 9.650 -7.881 -2.650 1.00 94.56 188 ALA A N 1
ATOM 1490 C CA . ALA A 1 188 ? 9.620 -9.151 -3.371 1.00 94.56 188 ALA A CA 1
ATOM 1491 C C . ALA A 1 188 ? 8.717 -9.079 -4.614 1.00 94.56 188 ALA A C 1
ATOM 1493 O O . ALA A 1 188 ? 9.113 -9.537 -5.681 1.00 94.56 188 ALA A O 1
ATOM 1494 N N . TRP A 1 189 ? 7.541 -8.447 -4.513 1.00 96.44 189 TRP A N 1
ATOM 1495 C CA . TRP A 1 189 ? 6.683 -8.209 -5.680 1.00 96.44 189 TRP A CA 1
ATOM 1496 C C . TRP A 1 189 ? 7.376 -7.341 -6.740 1.00 96.44 189 TRP A C 1
ATOM 1498 O O . TRP A 1 189 ? 7.371 -7.700 -7.916 1.00 96.44 189 TRP A O 1
ATOM 1508 N N . LEU A 1 190 ? 8.032 -6.249 -6.328 1.00 97.38 190 LEU A N 1
ATOM 1509 C CA . LEU A 1 190 ? 8.809 -5.388 -7.227 1.00 97.38 190 LEU A CA 1
ATOM 1510 C C . LEU A 1 190 ? 9.929 -6.164 -7.933 1.00 97.38 190 LEU A C 1
ATOM 1512 O O . LEU A 1 190 ? 10.114 -5.996 -9.135 1.00 97.38 190 LEU A O 1
ATOM 1516 N N . ASP A 1 191 ? 10.630 -7.050 -7.223 1.00 94.56 191 ASP A N 1
ATOM 1517 C CA . ASP A 1 191 ? 11.689 -7.881 -7.808 1.00 94.56 191 ASP A CA 1
ATOM 1518 C C . ASP A 1 191 ? 11.170 -8.840 -8.882 1.00 94.56 191 ASP A C 1
ATOM 1520 O O . ASP A 1 191 ? 11.885 -9.112 -9.846 1.00 94.56 191 ASP A O 1
ATOM 1524 N N . HIS A 1 192 ? 9.925 -9.306 -8.756 1.00 93.88 192 HIS A N 1
ATOM 1525 C CA . HIS A 1 192 ? 9.271 -10.150 -9.756 1.00 93.88 192 HIS A CA 1
ATOM 1526 C C . HIS A 1 192 ? 8.818 -9.381 -10.997 1.00 93.88 192 HIS A C 1
ATOM 1528 O O . HIS A 1 192 ? 8.873 -9.932 -12.095 1.00 93.88 192 HIS A O 1
ATOM 1534 N N . VAL A 1 193 ? 8.359 -8.135 -10.852 1.00 96.19 193 VAL A N 1
ATOM 1535 C CA . VAL A 1 193 ? 7.781 -7.370 -11.974 1.00 96.19 193 VAL A CA 1
ATOM 1536 C C . VAL A 1 193 ? 8.779 -6.451 -12.676 1.00 96.19 193 VAL A C 1
ATOM 1538 O O . VAL A 1 193 ? 8.520 -6.029 -13.800 1.00 96.19 193 VAL A O 1
ATOM 1541 N N . VAL A 1 194 ? 9.930 -6.151 -12.067 1.00 95.62 194 VAL A N 1
ATOM 1542 C CA . VAL A 1 194 ? 11.014 -5.360 -12.675 1.00 95.62 194 VAL A CA 1
ATOM 1543 C C . VAL A 1 194 ? 12.033 -6.298 -13.318 1.00 95.62 194 VAL A C 1
ATOM 1545 O O . VAL A 1 194 ? 13.056 -6.642 -12.728 1.00 95.62 194 VAL A O 1
ATOM 1548 N N . ARG A 1 195 ? 11.754 -6.714 -14.557 1.00 92.06 195 ARG A N 1
ATOM 1549 C CA . ARG A 1 195 ? 12.481 -7.779 -15.252 1.00 92.06 195 ARG A CA 1
ATOM 1550 C C . ARG A 1 195 ? 13.036 -7.308 -16.594 1.00 92.06 195 ARG A C 1
ATOM 1552 O O . ARG A 1 195 ? 12.287 -6.879 -17.475 1.00 92.06 195 ARG A O 1
ATOM 1559 N N . ILE A 1 196 ? 14.357 -7.415 -16.751 1.00 89.75 196 ILE A N 1
ATOM 1560 C CA . ILE A 1 196 ? 15.048 -7.036 -17.991 1.00 89.75 196 ILE A CA 1
ATOM 1561 C C . ILE A 1 196 ? 14.594 -7.924 -19.154 1.00 89.75 196 ILE A C 1
ATOM 1563 O O . ILE A 1 196 ? 14.344 -9.114 -18.971 1.00 89.75 196 ILE A O 1
ATOM 1567 N N . GLY A 1 197 ? 14.455 -7.339 -20.341 1.00 88.12 197 GLY A N 1
ATOM 1568 C CA . GLY A 1 197 ? 13.982 -8.027 -21.541 1.00 88.12 197 GLY A CA 1
ATOM 1569 C C . GLY A 1 197 ? 12.485 -8.340 -21.532 1.00 88.12 197 GLY A C 1
ATOM 1570 O O . GLY A 1 197 ? 11.987 -8.906 -22.500 1.00 88.12 197 GLY A O 1
ATOM 1571 N N . VAL A 1 198 ? 11.758 -7.983 -20.462 1.00 91.75 198 VAL A N 1
ATOM 1572 C CA . VAL A 1 198 ? 10.319 -8.253 -20.343 1.00 91.75 198 VAL A CA 1
ATOM 1573 C C . VAL A 1 198 ? 9.535 -6.993 -20.013 1.00 91.75 198 VAL A C 1
ATOM 1575 O O . VAL A 1 198 ? 8.701 -6.591 -20.820 1.00 91.75 198 VAL A O 1
ATOM 1578 N N . THR A 1 199 ? 9.792 -6.361 -18.864 1.00 95.69 199 THR A N 1
ATOM 1579 C CA . THR A 1 199 ? 9.115 -5.117 -18.448 1.00 95.69 199 THR A CA 1
ATOM 1580 C C . THR A 1 199 ? 9.984 -3.875 -18.617 1.00 95.69 199 THR A C 1
ATOM 1582 O O . THR A 1 199 ? 9.471 -2.759 -18.590 1.00 95.69 199 THR A O 1
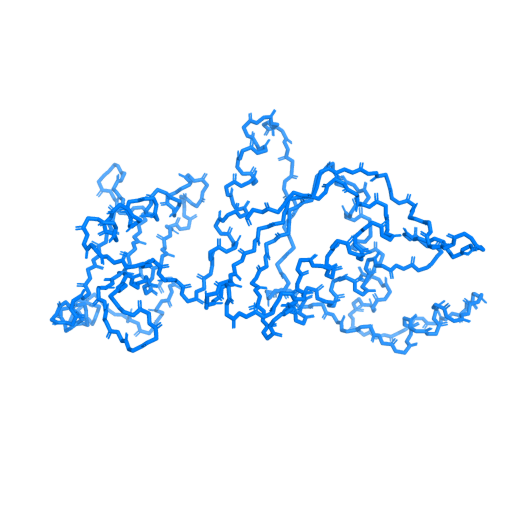ATOM 1585 N N . PHE A 1 200 ? 11.288 -4.048 -18.842 1.00 96.25 200 PHE A N 1
ATOM 1586 C CA . PHE A 1 200 ? 12.173 -2.981 -19.298 1.00 96.25 200 PHE A CA 1
ATOM 1587 C C . PHE A 1 200 ? 13.329 -3.527 -20.138 1.00 96.25 200 PHE A C 1
ATOM 1589 O O . PHE A 1 200 ? 13.740 -4.676 -19.981 1.00 96.25 200 PHE A O 1
ATOM 1596 N N . ASN A 1 201 ? 13.909 -2.680 -20.982 1.00 92.81 201 ASN A N 1
ATOM 1597 C CA . ASN A 1 201 ? 15.149 -2.940 -21.707 1.00 92.81 201 ASN A CA 1
ATOM 1598 C C . ASN A 1 201 ? 16.256 -2.007 -21.208 1.00 92.81 201 ASN A C 1
ATOM 1600 O O . ASN A 1 201 ? 15.990 -0.862 -20.849 1.00 92.81 201 ASN A O 1
ATOM 1604 N N . SER A 1 202 ? 17.503 -2.481 -21.190 1.00 91.44 202 SER A N 1
ATOM 1605 C CA . SER A 1 202 ? 18.663 -1.633 -20.896 1.00 91.44 202 SER A CA 1
ATOM 1606 C C . SER A 1 202 ? 19.271 -1.133 -22.202 1.00 91.44 202 SER A C 1
ATOM 1608 O O . SER A 1 202 ? 19.601 -1.934 -23.072 1.00 91.44 202 SER A O 1
ATOM 1610 N N . THR A 1 203 ? 19.432 0.180 -22.328 1.00 91.50 203 THR A N 1
ATOM 1611 C CA . THR A 1 203 ? 20.005 0.846 -23.507 1.00 91.50 203 THR A CA 1
ATOM 1612 C C . THR A 1 203 ? 21.124 1.801 -23.092 1.00 91.50 203 THR A C 1
ATOM 1614 O O . THR A 1 203 ? 21.335 2.030 -21.900 1.00 91.50 203 THR A O 1
ATOM 1617 N N . SER A 1 204 ? 21.831 2.384 -24.063 1.00 91.50 204 SER A N 1
ATOM 1618 C CA . SER A 1 204 ? 22.824 3.439 -23.812 1.00 91.50 204 SER A CA 1
ATOM 1619 C C . SER A 1 204 ? 22.226 4.698 -23.174 1.00 91.50 204 SER A C 1
ATOM 1621 O O . SER A 1 204 ? 22.940 5.431 -22.502 1.00 91.50 204 SER A O 1
ATOM 1623 N N . GLU A 1 205 ? 20.924 4.933 -23.350 1.00 88.31 205 GLU A N 1
ATOM 1624 C CA . GLU A 1 205 ? 20.192 6.077 -22.788 1.00 88.31 205 GLU A CA 1
ATOM 1625 C C . GLU A 1 205 ? 19.592 5.771 -21.403 1.00 88.31 205 GLU A C 1
ATOM 1627 O O . GLU A 1 205 ? 19.000 6.638 -20.764 1.00 88.31 205 GLU A O 1
ATOM 1632 N N . GLY A 1 206 ? 19.759 4.537 -20.915 1.00 89.88 206 GLY A N 1
ATOM 1633 C CA . GLY A 1 206 ? 19.236 4.068 -19.636 1.00 89.88 206 GLY A CA 1
ATOM 1634 C C . GLY A 1 206 ? 18.214 2.940 -19.780 1.00 89.88 206 GLY A C 1
ATOM 1635 O O . GLY A 1 206 ? 18.155 2.234 -20.792 1.00 89.88 206 GLY A O 1
ATOM 1636 N N . LYS A 1 207 ? 17.424 2.730 -18.722 1.00 93.19 207 LYS A N 1
ATOM 1637 C CA . LYS A 1 207 ? 16.382 1.697 -18.685 1.00 93.19 207 LYS A CA 1
ATOM 1638 C C . LYS A 1 207 ? 15.090 2.230 -19.304 1.00 93.19 207 LYS A C 1
ATOM 1640 O O . LYS A 1 207 ? 14.547 3.220 -18.823 1.00 93.19 207 LYS A O 1
ATOM 1645 N N . ILE A 1 208 ? 14.594 1.551 -20.333 1.00 95.12 208 ILE A N 1
ATOM 1646 C CA . ILE A 1 208 ? 13.363 1.902 -21.047 1.00 95.12 208 ILE A CA 1
ATOM 1647 C C . ILE A 1 208 ? 12.286 0.876 -20.698 1.00 95.12 208 ILE A C 1
ATOM 1649 O O . ILE A 1 208 ? 12.413 -0.296 -21.051 1.00 95.12 208 ILE A O 1
ATOM 1653 N N . GLY A 1 209 ? 11.234 1.314 -20.007 1.00 96.56 209 GLY A N 1
ATOM 1654 C CA . GLY A 1 209 ? 10.082 0.478 -19.670 1.00 96.56 209 GLY A CA 1
ATOM 1655 C C . GLY A 1 209 ? 9.273 0.058 -20.898 1.00 96.56 209 GLY A C 1
ATOM 1656 O O . GLY A 1 209 ? 9.159 0.820 -21.856 1.00 96.56 209 GLY A O 1
ATOM 1657 N N . THR A 1 210 ? 8.710 -1.150 -20.870 1.00 95.94 210 THR A N 1
ATOM 1658 C CA . THR A 1 210 ? 7.937 -1.731 -21.984 1.00 95.94 210 THR A CA 1
ATOM 1659 C C . THR A 1 210 ? 6.439 -1.811 -21.703 1.00 95.94 210 THR A C 1
ATOM 1661 O O . THR A 1 210 ? 5.664 -2.054 -22.629 1.00 95.94 210 THR A O 1
ATOM 1664 N N . LEU A 1 211 ? 6.006 -1.622 -20.451 1.00 96.44 211 LEU A N 1
ATOM 1665 C CA . LEU A 1 211 ? 4.583 -1.591 -20.131 1.00 96.44 211 LEU A CA 1
ATOM 1666 C C . LEU A 1 211 ? 3.974 -0.250 -20.572 1.00 96.44 211 LEU A C 1
ATOM 1668 O O . LEU A 1 211 ? 4.608 0.791 -20.378 1.00 96.44 211 LEU A O 1
ATOM 1672 N N . PRO A 1 212 ? 2.743 -0.245 -21.119 1.00 95.19 212 PRO A N 1
ATOM 1673 C CA . PRO A 1 212 ? 2.031 1.000 -21.368 1.00 95.19 212 PRO A CA 1
ATOM 1674 C C . PRO A 1 212 ? 1.746 1.705 -20.043 1.00 95.19 212 PRO A C 1
ATOM 1676 O O . PRO A 1 212 ? 1.396 1.052 -19.054 1.00 95.19 212 PRO A O 1
ATOM 1679 N N . ASP A 1 213 ? 1.897 3.025 -20.034 1.00 97.50 213 ASP A N 1
ATOM 1680 C CA . ASP A 1 213 ? 1.627 3.835 -18.851 1.00 97.50 213 ASP A CA 1
ATOM 1681 C C . ASP A 1 213 ? 0.144 3.766 -18.461 1.00 97.50 213 ASP A C 1
ATOM 1683 O O . ASP A 1 213 ? -0.725 3.535 -19.305 1.00 97.50 213 ASP A O 1
ATOM 1687 N N . ARG A 1 214 ? -0.133 3.930 -17.169 1.00 96.12 214 ARG A N 1
ATOM 1688 C CA . ARG A 1 214 ? -1.478 3.880 -16.591 1.00 96.12 214 ARG A CA 1
ATOM 1689 C C . ARG A 1 214 ? -1.496 4.499 -15.193 1.00 96.12 214 ARG A C 1
ATOM 1691 O O . ARG A 1 214 ? -0.451 4.519 -14.538 1.00 96.12 214 ARG A O 1
ATOM 1698 N N . PRO A 1 215 ? -2.671 4.896 -14.682 1.00 96.38 215 PRO A N 1
ATOM 1699 C CA . PRO A 1 215 ? -2.790 5.389 -13.318 1.00 96.38 215 PRO A CA 1
ATOM 1700 C C . PRO A 1 215 ? -2.340 4.348 -12.282 1.00 96.38 215 PRO A C 1
ATOM 1702 O O . PRO A 1 215 ? -2.862 3.229 -12.228 1.00 96.38 215 PRO A O 1
ATOM 1705 N N . VAL A 1 216 ? -1.400 4.741 -11.421 1.00 97.62 216 VAL A N 1
ATOM 1706 C CA . VAL A 1 216 ? -0.960 3.969 -10.254 1.00 97.62 216 VAL A CA 1
ATOM 1707 C C . VAL A 1 216 ? -1.245 4.763 -8.984 1.00 97.62 216 VAL A C 1
ATOM 1709 O O . VAL A 1 216 ? -0.587 5.760 -8.690 1.00 97.62 216 VAL A O 1
ATOM 1712 N N . TYR A 1 217 ? -2.214 4.302 -8.200 1.00 94.19 217 TYR A N 1
ATOM 1713 C CA . TYR A 1 217 ? -2.592 4.903 -6.923 1.00 94.19 217 TYR A CA 1
ATOM 1714 C C . TYR A 1 217 ? -1.816 4.232 -5.792 1.00 94.19 217 TYR A C 1
ATOM 1716 O O . TYR A 1 217 ? -1.891 3.018 -5.620 1.00 94.19 217 TYR A O 1
ATOM 1724 N N . ILE A 1 218 ? -1.069 5.007 -5.013 1.00 94.75 218 ILE A N 1
ATOM 1725 C CA . ILE A 1 218 ? -0.161 4.498 -3.987 1.00 94.75 218 ILE A CA 1
ATOM 1726 C C . ILE A 1 218 ? -0.602 5.058 -2.641 1.00 94.75 218 ILE A C 1
ATOM 1728 O O . ILE A 1 218 ? -0.312 6.205 -2.313 1.00 94.75 218 ILE A O 1
ATOM 1732 N N . ALA A 1 219 ? -1.301 4.229 -1.874 1.00 87.94 219 ALA A N 1
ATOM 1733 C CA . ALA A 1 219 ? -1.780 4.545 -0.540 1.00 87.94 219 ALA A CA 1
ATOM 1734 C C . ALA A 1 219 ? -0.734 4.159 0.509 1.00 87.94 219 ALA A C 1
ATOM 1736 O O . ALA A 1 219 ? -0.474 2.966 0.718 1.00 87.94 219 ALA A O 1
ATOM 1737 N N . ILE A 1 220 ? -0.149 5.152 1.184 1.00 87.19 220 ILE A N 1
ATOM 1738 C CA . ILE A 1 220 ? 0.940 4.917 2.141 1.00 87.19 220 ILE A CA 1
ATOM 1739 C C . ILE A 1 220 ? 0.482 5.188 3.570 1.00 87.19 220 ILE A C 1
ATOM 1741 O O . ILE A 1 220 ? 0.049 6.283 3.909 1.00 87.19 220 ILE A O 1
ATOM 1745 N N . SER A 1 221 ? 0.687 4.218 4.462 1.00 82.31 221 SER A N 1
ATOM 1746 C CA . SER A 1 221 ? 0.572 4.446 5.905 1.00 82.31 221 SER A CA 1
ATOM 1747 C C . SER A 1 221 ? 1.945 4.527 6.547 1.00 82.31 221 SER A C 1
ATOM 1749 O O . SER A 1 221 ? 2.761 3.622 6.392 1.00 82.31 221 SER A O 1
ATOM 1751 N N . ARG A 1 222 ? 2.205 5.585 7.311 1.00 78.00 222 ARG A N 1
ATOM 1752 C CA . ARG A 1 222 ? 3.473 5.773 8.023 1.00 78.00 222 ARG A CA 1
ATOM 1753 C C . ARG A 1 222 ? 3.188 5.982 9.505 1.00 78.00 222 ARG A C 1
ATOM 1755 O O . ARG A 1 222 ? 2.330 6.788 9.850 1.00 78.00 222 ARG A O 1
ATOM 1762 N N . GLY A 1 223 ? 3.908 5.264 10.362 1.00 59.62 223 GLY A N 1
ATOM 1763 C CA . GLY A 1 223 ? 4.042 5.650 11.766 1.00 59.62 223 GLY A CA 1
ATOM 1764 C C . GLY A 1 223 ? 5.011 6.829 11.893 1.00 59.62 223 GLY A C 1
ATOM 1765 O O . GLY A 1 223 ? 5.851 7.018 11.013 1.00 59.62 223 GLY A O 1
ATOM 1766 N N . GLY A 1 224 ? 4.902 7.602 12.976 1.00 58.78 224 GLY A N 1
ATOM 1767 C CA . GLY A 1 224 ? 5.818 8.712 13.273 1.00 58.78 224 GLY A CA 1
ATOM 1768 C C . GLY A 1 224 ? 5.487 10.050 12.591 1.00 58.78 224 GLY A C 1
ATOM 1769 O O . GLY A 1 224 ? 4.431 10.228 11.986 1.00 58.78 224 GLY A O 1
ATOM 1770 N N . ARG A 1 225 ? 6.352 11.051 12.799 1.00 55.84 225 ARG A N 1
ATOM 1771 C CA . ARG A 1 225 ? 6.221 12.416 12.258 1.00 55.84 225 ARG A CA 1
ATOM 1772 C C . ARG A 1 225 ? 6.979 12.518 10.940 1.00 55.84 225 ARG A C 1
ATOM 1774 O O . ARG A 1 225 ? 8.183 12.289 10.932 1.00 55.84 225 ARG A O 1
ATOM 1781 N N . ARG A 1 226 ? 6.305 12.923 9.853 1.00 62.56 226 ARG A N 1
ATOM 1782 C CA . ARG A 1 226 ? 6.918 13.063 8.515 1.00 62.56 226 ARG A CA 1
ATOM 1783 C C . ARG A 1 226 ? 8.165 13.953 8.524 1.00 62.56 226 ARG A C 1
ATOM 1785 O O . ARG A 1 226 ? 9.108 13.670 7.804 1.00 62.56 226 ARG A O 1
ATOM 1792 N N . ASP A 1 227 ? 8.165 15.006 9.332 1.00 68.44 227 ASP A N 1
ATOM 1793 C CA . ASP A 1 227 ? 9.263 15.968 9.443 1.00 68.44 227 ASP A CA 1
ATOM 1794 C C . ASP A 1 227 ? 10.457 15.467 10.272 1.00 68.44 227 ASP A C 1
ATOM 1796 O O . ASP A 1 227 ? 11.520 16.077 10.235 1.00 68.44 227 ASP A O 1
ATOM 1800 N N . LEU A 1 228 ? 10.306 14.351 10.994 1.00 71.94 228 LEU A N 1
ATOM 1801 C CA . LEU A 1 228 ? 11.340 13.789 11.872 1.00 71.94 228 LEU A CA 1
ATOM 1802 C C . LEU A 1 228 ? 11.859 12.422 11.412 1.00 71.94 228 LEU A C 1
ATOM 1804 O O . LEU A 1 228 ? 12.632 11.793 12.133 1.00 71.94 228 LEU A O 1
ATOM 1808 N N . GLN A 1 229 ? 11.444 11.942 10.239 1.00 76.31 229 GLN A N 1
ATOM 1809 C CA . GLN A 1 229 ? 11.904 10.664 9.708 1.00 76.31 229 GLN A CA 1
ATOM 1810 C C . GLN A 1 229 ? 12.234 10.772 8.218 1.00 76.31 229 GLN A C 1
ATOM 1812 O O . GLN A 1 229 ? 11.451 11.351 7.461 1.00 76.31 229 GLN A O 1
ATOM 1817 N N . PRO A 1 230 ? 13.366 10.206 7.770 1.00 86.75 230 PRO A N 1
ATOM 1818 C CA . PRO A 1 230 ? 13.666 10.145 6.352 1.00 86.75 230 PRO A CA 1
ATOM 1819 C C . PRO A 1 230 ? 12.639 9.264 5.630 1.00 86.75 230 PRO A C 1
ATOM 1821 O O . PRO A 1 230 ? 12.153 8.264 6.166 1.00 86.75 230 PRO A O 1
ATOM 1824 N N . ASP A 1 231 ? 12.321 9.642 4.396 1.00 90.12 231 ASP A N 1
ATOM 1825 C CA . ASP A 1 231 ? 11.412 8.909 3.524 1.00 90.12 231 ASP A CA 1
ATOM 1826 C C . ASP A 1 231 ? 12.191 8.311 2.358 1.00 90.12 231 ASP A C 1
ATOM 1828 O O . ASP A 1 231 ? 12.540 9.009 1.409 1.00 90.12 231 ASP A O 1
ATOM 1832 N N . PHE A 1 232 ? 12.452 7.007 2.424 1.00 95.19 232 PHE A N 1
ATOM 1833 C CA . PHE A 1 232 ? 13.025 6.254 1.311 1.00 95.19 232 PHE A CA 1
ATOM 1834 C C . PHE A 1 232 ? 11.966 5.462 0.541 1.00 95.19 232 PHE A C 1
ATOM 1836 O O . PHE A 1 232 ? 12.281 4.896 -0.499 1.00 95.19 232 PHE A O 1
ATOM 1843 N N . LEU A 1 233 ? 10.715 5.427 1.010 1.00 95.12 233 LEU A N 1
ATOM 1844 C CA . LEU A 1 233 ? 9.643 4.668 0.370 1.00 95.12 233 LEU A CA 1
ATOM 1845 C C . LEU A 1 233 ? 9.167 5.366 -0.904 1.00 95.12 233 LEU A C 1
ATOM 1847 O O . LEU A 1 233 ? 9.174 4.762 -1.976 1.00 95.12 233 LEU A O 1
ATOM 1851 N N . GLU A 1 234 ? 8.744 6.628 -0.797 1.00 94.94 234 GLU A N 1
ATOM 1852 C CA . GLU A 1 234 ? 8.193 7.354 -1.945 1.00 94.94 234 GLU A CA 1
ATOM 1853 C C . GLU A 1 234 ? 9.258 7.593 -3.028 1.00 94.94 234 GLU A C 1
ATOM 1855 O O . GLU A 1 234 ? 8.991 7.252 -4.184 1.00 94.94 234 GLU A O 1
ATOM 1860 N N . PRO A 1 235 ? 10.482 8.068 -2.704 1.00 97.06 235 PRO A N 1
ATOM 1861 C CA . PRO A 1 235 ? 11.544 8.191 -3.701 1.00 97.06 235 PRO A CA 1
ATOM 1862 C C . PRO A 1 235 ? 11.892 6.865 -4.382 1.00 97.06 235 PRO A C 1
ATOM 1864 O O . PRO A 1 235 ? 12.105 6.841 -5.593 1.00 97.06 235 PRO A O 1
ATOM 1867 N N . TYR A 1 236 ? 11.897 5.752 -3.640 1.00 98.00 236 TYR A N 1
ATOM 1868 C CA . TYR A 1 236 ? 12.144 4.435 -4.225 1.00 98.00 236 TYR A CA 1
ATOM 1869 C C . TYR A 1 236 ? 11.053 4.044 -5.227 1.00 98.00 236 TYR A C 1
ATOM 1871 O O . TYR A 1 236 ? 11.377 3.655 -6.349 1.00 98.00 236 TYR A O 1
ATOM 1879 N N . LEU A 1 237 ? 9.771 4.210 -4.875 1.00 98.31 237 LEU A N 1
ATOM 1880 C CA . LEU A 1 237 ? 8.659 3.926 -5.789 1.00 98.31 237 LEU A CA 1
ATOM 1881 C C . LEU A 1 237 ? 8.678 4.832 -7.031 1.00 98.31 237 LEU A C 1
ATOM 1883 O O . LEU A 1 237 ? 8.460 4.344 -8.141 1.00 98.31 237 LEU A O 1
ATOM 1887 N N . ARG A 1 238 ? 9.021 6.117 -6.864 1.00 98.00 238 ARG A N 1
ATOM 1888 C CA . ARG A 1 238 ? 9.202 7.071 -7.972 1.00 98.00 238 ARG A CA 1
ATOM 1889 C C . ARG A 1 238 ? 10.371 6.725 -8.890 1.00 98.00 238 ARG A C 1
ATOM 1891 O O . ARG A 1 238 ? 10.334 7.098 -10.054 1.00 98.00 238 ARG A O 1
ATOM 1898 N N . ALA A 1 239 ? 11.389 6.021 -8.404 1.00 97.50 239 ALA A N 1
ATOM 1899 C CA . ALA A 1 239 ? 12.495 5.558 -9.237 1.00 97.50 239 ALA A CA 1
ATOM 1900 C C . ALA A 1 239 ? 12.173 4.227 -9.940 1.00 97.50 239 ALA A C 1
ATOM 1902 O O . ALA A 1 239 ? 12.464 4.042 -11.124 1.00 97.50 239 ALA A O 1
ATOM 1903 N N . ILE A 1 240 ? 11.574 3.279 -9.214 1.00 98.12 240 ILE A N 1
ATOM 1904 C CA . ILE A 1 240 ? 11.458 1.895 -9.680 1.00 98.12 240 ILE A CA 1
ATOM 1905 C C . ILE A 1 240 ? 10.255 1.658 -10.602 1.00 98.12 240 ILE A C 1
ATOM 1907 O O . ILE A 1 240 ? 10.387 0.921 -11.573 1.00 98.12 240 ILE A O 1
ATOM 1911 N N . LEU A 1 241 ? 9.099 2.288 -10.366 1.00 98.38 241 LEU A N 1
ATOM 1912 C CA . LEU A 1 241 ? 7.904 2.065 -11.195 1.00 98.38 241 LEU A CA 1
ATOM 1913 C C . LEU A 1 241 ? 8.054 2.642 -12.620 1.00 98.38 241 LEU A C 1
ATOM 1915 O O . LEU A 1 241 ? 7.744 1.924 -13.577 1.00 98.38 241 LEU A O 1
ATOM 1919 N N . PRO A 1 242 ? 8.643 3.841 -12.824 1.00 97.88 242 PRO A N 1
ATOM 1920 C CA . PRO A 1 242 ? 8.896 4.345 -14.175 1.00 97.88 242 PRO A CA 1
ATOM 1921 C C . PRO A 1 242 ? 9.890 3.497 -14.965 1.00 97.88 242 PRO A C 1
ATOM 1923 O O . PRO A 1 242 ? 9.819 3.474 -16.193 1.00 97.88 242 PRO A O 1
ATOM 1926 N N . THR A 1 243 ? 10.770 2.751 -14.280 1.00 97.56 243 THR A N 1
ATOM 1927 C CA . THR A 1 243 ? 11.706 1.817 -14.929 1.00 97.56 243 THR A CA 1
ATOM 1928 C C . THR A 1 243 ? 10.965 0.784 -15.777 1.00 97.56 243 THR A C 1
ATOM 1930 O O . THR A 1 243 ? 11.468 0.411 -16.829 1.00 97.56 243 THR A O 1
ATOM 1933 N N . ILE A 1 244 ? 9.770 0.353 -15.356 1.00 97.88 244 ILE A N 1
ATOM 1934 C CA . ILE A 1 244 ? 8.946 -0.616 -16.095 1.00 97.88 244 ILE A CA 1
ATOM 1935 C C . ILE A 1 244 ? 7.868 0.029 -16.974 1.00 97.88 244 ILE A C 1
ATOM 1937 O O . ILE A 1 244 ? 7.117 -0.684 -17.628 1.00 97.88 244 ILE A O 1
ATOM 1941 N N . GLY A 1 245 ? 7.807 1.363 -17.029 1.00 97.19 245 GLY A N 1
ATOM 1942 C CA . GLY A 1 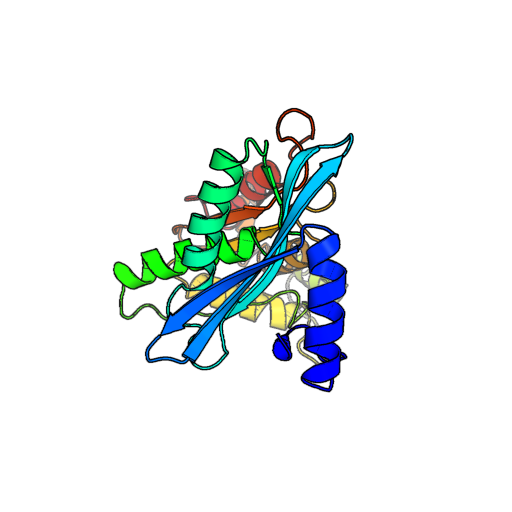245 ? 6.875 2.116 -17.877 1.00 97.19 245 GLY A CA 1
ATOM 1943 C C . GLY A 1 245 ? 5.695 2.751 -17.139 1.00 97.19 245 GLY A C 1
ATOM 1944 O O . GLY A 1 245 ? 4.953 3.507 -17.757 1.00 97.19 245 GLY A O 1
ATOM 1945 N N . LEU A 1 246 ? 5.551 2.517 -15.830 1.00 98.19 246 LEU A N 1
ATOM 1946 C CA . LEU A 1 246 ? 4.475 3.083 -15.009 1.00 98.19 246 LEU A CA 1
ATOM 1947 C C . LEU A 1 246 ? 4.890 4.452 -14.449 1.00 98.19 246 LEU A C 1
ATOM 1949 O O . LEU A 1 246 ? 5.714 4.526 -13.535 1.00 98.19 246 LEU A O 1
ATOM 1953 N N . LYS A 1 247 ? 4.352 5.537 -15.007 1.00 97.69 247 LYS A N 1
ATOM 1954 C CA . LYS A 1 247 ? 4.806 6.916 -14.759 1.00 97.69 247 LYS A CA 1
ATOM 1955 C C . LYS A 1 247 ? 3.738 7.791 -14.101 1.00 97.69 247 LYS A C 1
ATOM 1957 O O . LYS A 1 247 ? 4.110 8.679 -13.333 1.00 97.69 247 LYS A O 1
ATOM 1962 N N . ASP A 1 248 ? 2.449 7.540 -14.336 1.00 97.81 248 ASP A N 1
ATOM 1963 C CA . ASP A 1 248 ? 1.347 8.252 -13.663 1.00 97.81 248 ASP A CA 1
ATOM 1964 C C . ASP A 1 248 ? 1.164 7.759 -12.215 1.00 97.81 248 ASP A C 1
ATOM 1966 O O . ASP A 1 248 ? 0.267 6.978 -11.892 1.00 97.81 248 ASP A O 1
ATOM 1970 N N . LEU A 1 249 ? 2.072 8.188 -11.331 1.00 97.81 249 LEU A N 1
ATOM 1971 C CA . LEU A 1 249 ? 2.085 7.814 -9.916 1.00 97.81 249 LEU A CA 1
ATOM 1972 C C . LEU A 1 249 ? 1.358 8.852 -9.052 1.00 97.81 249 LEU A C 1
ATOM 1974 O O . LEU A 1 249 ? 1.777 10.011 -8.963 1.00 97.81 249 LEU A O 1
ATOM 1978 N N . ARG A 1 250 ? 0.325 8.413 -8.330 1.00 93.94 250 ARG A N 1
ATOM 1979 C CA . ARG A 1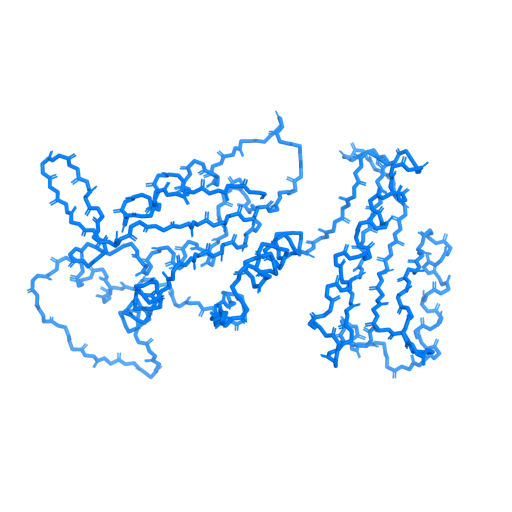 250 ? -0.521 9.247 -7.466 1.00 93.94 250 ARG A CA 1
ATOM 1980 C C . ARG A 1 250 ? -0.431 8.761 -6.027 1.00 93.94 250 ARG A C 1
ATOM 1982 O O . ARG A 1 250 ? -0.994 7.728 -5.677 1.00 93.94 250 ARG A O 1
ATOM 1989 N N . PHE A 1 251 ? 0.298 9.501 -5.203 1.00 88.31 251 PHE A N 1
ATOM 1990 C CA . PHE A 1 251 ? 0.503 9.176 -3.794 1.00 88.31 251 PHE A CA 1
ATOM 1991 C C . PHE A 1 251 ? -0.617 9.775 -2.941 1.00 88.31 251 PHE A C 1
ATOM 1993 O O . PHE A 1 251 ? -0.920 10.961 -3.090 1.00 88.31 251 PHE A O 1
ATOM 2000 N N . VAL A 1 252 ? -1.213 8.955 -2.071 1.00 71.56 252 VAL A N 1
ATOM 2001 C CA . VAL A 1 252 ? -2.304 9.322 -1.152 1.00 71.56 252 VAL A CA 1
ATOM 2002 C C . VAL A 1 252 ? -2.042 8.849 0.272 1.00 71.56 252 VAL A C 1
ATOM 2004 O O . VAL A 1 252 ? -1.422 7.771 0.455 1.00 71.56 252 VAL A O 1
#

Secondary structure (DSSP, 8-state):
-TTT-TT--SHHHHHHHHHHHHHTTEEEEEEEETTEEEEEEEEEEEEETTTEEEEEEEEEEE-GGGTTS-HHHHHHHHHHHHHHHTT-SEEEESS-HHHHHHHHHHHHHHHH-TT-------TTTSPPPPP-HHHHHHHH-SS------SS--HHHHHHHHHHHHHH-SSEEEEEE-BTTB--HHHHHHHHHH--BTTTEEEETTEEEE-SPP--EEEEEE--S-GGGS---HHHHHHHHHHHTT---EEE-

Radius of gyration: 21.9 Å; chains: 1; bounding box: 55×46×57 Å

Organism: NCBI:txid551988

Foldseek 3Di:
DCVVCVVCPDPVSVVVVQVVVVVVQWDKDFDDDPRDGQWIWIWGWDADPAFGIEIETPDTDGPPVCVLPLVSVVVVVVVVVVCVVVVGSYYHYPDCQLVSVLSVVVVVVCVVPVPDDDDDDDCVVVPQDAQDPQNVVVLVDDDDDDDDDPDQHLLSVLVVLQVVQLPDQEAEARAEDDPQATDPSVVRSLVSPLGDPRLWHQDPVGIAGDRAEHAYEYRYHYPHDPVPGHHPHVVVCCPRCVSSPHHNYHYD

InterPro domains:
  IPR000182 GNAT domain [PS51186] (1-129)
  IPR003680 Flavodoxin-like fold [PF02525] (97-252)
  IPR016181 Acyl-CoA N-acyltransferase [SSF55729] (8-97)
  IPR023048 NADH:quinone oxidoreductase, FMN-dependent [MF_01216] (72-252)
  IPR029039 Flavoprotein-like superfamily [G3DSA:3.40.50.360] (99-252)
  IPR029039 Flavoprotein-like superfamily [SSF52218] (94-252)
  IPR050104 FMN-dependent NADH:quinone oxidoreductase, azoreductase type 1 [PTHR43741] (94-252)

Sequence (252 aa):
MKELRPHLQSEEAFVAQIMRQYEQNYRILAVWEAGEVVALAGYRYQENTVYGRFLYVDDLIAAEKHRSRRWGALLLSKLTVFAQESQCARLVLDTGASYLLSQQAIAQLREQHPDARVVRRDLLAEPLPHVDSLYSNTLARKEGGTPHGQGRSSLAWSDLLIEELKAADAVVIATPMHNFTVPSALKAWLDHVVRIGVTFNSTSEGKIGTLPDRPVYIAISRGGRRDLQPDFLEPYLRAILPTIGLKDLRFV